Protein AF-A0A2V9W817-F1 (afdb_monomer_lite)

Foldseek 3Di:
DDPDDPPPDPPLPPPDPDDAPVNCVVCVVVDDPVRLLVVLLSLLVPCPPDADPRSVSVLVCCLVVPDLSSCLNCLLVLLVPPDNVVSLVSLLVSLVVVPAASLSSLVSCLSSLVLVCLVVLVVSLVVLVVLVVVVDDVVDVRSLSSLLNNLSSLLSNCSNPVDCVSVVSLVVQCVDPDVSSVVSSVVNCVVSVPDD

Structure (mmCIF, N/CA/C/O backbone):
data_AF-A0A2V9W817-F1
#
_entry.id   AF-A0A2V9W817-F1
#
loop_
_atom_site.group_PDB
_atom_site.id
_atom_site.type_symbol
_atom_site.label_atom_id
_atom_site.label_alt_id
_atom_site.label_comp_id
_atom_site.label_asym_id
_atom_site.label_entity_id
_atom_site.label_seq_id
_atom_site.pdbx_PDB_ins_code
_atom_site.Cartn_x
_atom_site.Cartn_y
_atom_site.Cartn_z
_atom_site.occupancy
_atom_site.B_iso_or_equiv
_atom_site.auth_seq_id
_atom_site.auth_comp_id
_atom_site.auth_asym_id
_atom_site.auth_atom_id
_atom_site.pdbx_PDB_model_num
ATOM 1 N N . THR A 1 1 ? 16.935 48.434 -1.425 1.00 43.44 1 THR A N 1
ATOM 2 C CA . THR A 1 1 ? 16.208 47.223 -0.979 1.00 43.44 1 THR A CA 1
ATOM 3 C C . THR A 1 1 ? 16.080 46.275 -2.154 1.00 43.44 1 THR A C 1
ATOM 5 O O . THR A 1 1 ? 15.541 46.667 -3.172 1.00 43.44 1 THR A O 1
ATOM 8 N N . GLY A 1 2 ? 16.630 45.063 -2.060 1.00 39.06 2 GLY A N 1
ATOM 9 C CA . GLY A 1 2 ? 16.576 44.093 -3.159 1.00 39.06 2 GLY A CA 1
ATOM 10 C C . GLY A 1 2 ? 17.355 42.826 -2.833 1.00 39.06 2 GLY A C 1
ATOM 11 O O . GLY A 1 2 ? 18.420 42.590 -3.391 1.00 39.06 2 GLY A O 1
ATOM 12 N N . LYS A 1 3 ? 16.869 42.031 -1.872 1.00 42.16 3 LYS A N 1
ATOM 13 C CA . LYS A 1 3 ? 17.421 40.695 -1.616 1.00 42.16 3 LYS A CA 1
ATOM 14 C C . LYS A 1 3 ? 16.917 39.761 -2.717 1.00 42.16 3 LYS A C 1
ATOM 16 O O . LYS A 1 3 ? 15.774 39.317 -2.672 1.00 42.16 3 LYS A O 1
ATOM 21 N N . GLY A 1 4 ? 17.773 39.485 -3.700 1.00 39.00 4 GLY A N 1
ATOM 22 C CA . GLY A 1 4 ? 17.578 38.407 -4.664 1.00 39.00 4 GLY A CA 1
ATOM 23 C C . GLY A 1 4 ? 17.569 37.069 -3.930 1.00 39.00 4 GLY A C 1
ATOM 24 O O . GLY A 1 4 ? 18.611 36.577 -3.501 1.00 39.00 4 GLY A O 1
ATOM 25 N N . GLY A 1 5 ? 16.379 36.508 -3.731 1.00 38.62 5 GLY A N 1
ATOM 26 C CA . GLY A 1 5 ? 16.220 35.166 -3.192 1.00 38.62 5 GLY A CA 1
ATOM 27 C C . GLY A 1 5 ? 16.778 34.157 -4.187 1.00 38.62 5 GLY A C 1
ATOM 28 O O . GLY A 1 5 ? 16.214 33.965 -5.262 1.00 38.62 5 GLY A O 1
ATOM 29 N N . ILE A 1 6 ? 17.879 33.498 -3.829 1.00 42.94 6 ILE A N 1
ATOM 30 C CA . ILE A 1 6 ? 18.358 32.316 -4.542 1.00 42.94 6 ILE A CA 1
ATOM 31 C C . ILE A 1 6 ? 17.303 31.229 -4.333 1.00 42.94 6 ILE A C 1
ATOM 33 O O . ILE A 1 6 ? 17.257 30.555 -3.302 1.00 42.94 6 ILE A O 1
ATOM 37 N N . ARG A 1 7 ? 16.413 31.089 -5.315 1.00 40.66 7 ARG A N 1
ATOM 38 C CA . ARG A 1 7 ? 15.456 29.992 -5.406 1.00 40.66 7 ARG A CA 1
ATOM 39 C C . ARG A 1 7 ? 16.281 28.717 -5.587 1.00 40.66 7 ARG A C 1
ATOM 41 O O . ARG A 1 7 ? 16.815 28.476 -6.666 1.00 40.66 7 ARG A O 1
ATOM 48 N N . ARG A 1 8 ? 16.439 27.916 -4.526 1.00 40.88 8 ARG A N 1
ATOM 49 C CA . ARG A 1 8 ? 16.976 26.551 -4.639 1.00 40.88 8 ARG A CA 1
ATOM 50 C C . ARG A 1 8 ? 15.986 25.734 -5.464 1.00 40.88 8 ARG A C 1
ATOM 52 O O . ARG A 1 8 ? 15.054 25.147 -4.927 1.00 40.88 8 ARG A O 1
ATOM 59 N N . VAL A 1 9 ? 16.168 25.735 -6.779 1.00 39.41 9 VAL A N 1
ATOM 60 C CA . VAL A 1 9 ? 15.504 24.788 -7.669 1.00 39.41 9 VAL A CA 1
ATOM 61 C C . VAL A 1 9 ? 16.120 23.426 -7.372 1.00 39.41 9 VAL A C 1
ATOM 63 O O . VAL A 1 9 ? 17.326 23.226 -7.524 1.00 39.41 9 VAL A O 1
ATOM 66 N N . SER A 1 10 ? 15.301 22.510 -6.862 1.00 44.59 10 SER A N 1
ATOM 67 C CA . SER A 1 10 ? 15.696 21.117 -6.699 1.00 44.59 10 SER A CA 1
ATOM 68 C C . SER A 1 10 ? 16.120 20.571 -8.061 1.00 44.59 10 SER A C 1
ATOM 70 O O . SER A 1 10 ? 15.400 20.699 -9.047 1.00 44.59 10 SER A O 1
ATOM 72 N N . LYS A 1 11 ? 17.291 19.938 -8.124 1.00 39.06 11 LYS A N 1
ATOM 73 C CA . LYS A 1 11 ? 17.843 19.315 -9.344 1.00 39.06 11 LYS A CA 1
ATOM 74 C C . LYS A 1 11 ? 16.956 18.177 -9.881 1.00 39.06 11 LYS A C 1
ATOM 76 O O . LYS A 1 11 ? 17.154 17.737 -11.007 1.00 39.06 11 LYS A O 1
ATOM 81 N N . PHE A 1 12 ? 15.982 17.735 -9.083 1.00 46.22 12 PHE A N 1
ATOM 82 C CA . PHE A 1 12 ? 14.965 16.745 -9.438 1.00 46.22 12 PHE A CA 1
ATOM 83 C C . PHE A 1 12 ? 13.754 17.348 -10.168 1.00 46.22 12 PHE A C 1
ATOM 85 O O . PHE A 1 12 ? 12.870 16.614 -10.580 1.00 46.22 12 PHE A O 1
ATOM 92 N N . SER A 1 13 ? 13.722 18.670 -10.367 1.00 40.25 13 SER A N 1
ATOM 93 C CA . SER A 1 13 ? 12.724 19.366 -11.190 1.00 40.25 13 SER A CA 1
ATOM 94 C C . SER A 1 13 ? 13.162 19.521 -12.653 1.00 40.25 13 SER A C 1
ATOM 96 O O . SER A 1 13 ? 12.684 20.419 -13.343 1.00 40.25 13 SER A O 1
ATOM 98 N N . ARG A 1 14 ? 14.090 18.681 -13.142 1.00 44.31 14 ARG A N 1
ATOM 99 C CA . ARG A 1 14 ? 14.288 18.548 -14.589 1.00 44.31 14 ARG A CA 1
ATOM 100 C C . ARG A 1 14 ? 13.073 17.824 -15.157 1.00 44.31 14 ARG A C 1
ATOM 102 O O . ARG A 1 14 ? 12.757 16.715 -14.744 1.00 44.31 14 ARG A O 1
ATOM 109 N N . THR A 1 15 ? 12.409 18.505 -16.078 1.00 42.22 15 THR A N 1
ATOM 110 C CA . THR A 1 15 ? 11.408 17.984 -17.006 1.00 42.22 15 THR A CA 1
ATOM 111 C C . THR A 1 15 ? 11.748 16.565 -17.464 1.00 42.22 15 THR A C 1
ATOM 113 O O . THR A 1 15 ? 12.791 16.358 -18.081 1.00 42.22 15 THR A O 1
ATOM 116 N N . GLY A 1 16 ? 10.856 15.622 -17.146 1.00 53.09 16 GLY A N 1
ATOM 117 C CA . GLY A 1 16 ? 10.807 14.264 -17.685 1.00 53.09 16 GLY A CA 1
ATOM 118 C C . GLY A 1 16 ? 11.931 13.341 -17.221 1.00 53.09 16 GLY A C 1
ATOM 119 O O . GLY A 1 16 ? 12.933 13.181 -17.913 1.00 53.09 16 GLY A O 1
ATOM 120 N N . PHE A 1 17 ? 11.736 12.631 -16.106 1.00 58.00 17 PHE A N 1
ATOM 121 C CA . PHE A 1 17 ? 12.371 11.318 -15.968 1.00 58.00 17 PHE A CA 1
ATOM 122 C C . PHE A 1 17 ? 11.688 10.383 -16.976 1.00 58.00 17 PHE A C 1
ATOM 124 O O . PHE A 1 17 ? 10.722 9.711 -16.644 1.00 58.00 17 PHE A O 1
ATOM 131 N N . SER A 1 18 ? 12.139 10.413 -18.230 1.00 70.44 18 SER A N 1
ATOM 132 C CA . SER A 1 18 ? 11.677 9.503 -19.275 1.00 70.44 18 SER A CA 1
ATOM 133 C C . SER A 1 18 ? 12.767 8.461 -19.490 1.00 70.44 18 SER A C 1
ATOM 135 O O . SER A 1 18 ? 13.826 8.742 -20.053 1.00 70.44 18 SER A O 1
ATOM 137 N N . VAL A 1 19 ? 12.542 7.265 -18.952 1.00 85.12 19 VAL A N 1
ATOM 138 C CA . VAL A 1 19 ? 13.355 6.085 -19.251 1.00 85.12 19 VAL A CA 1
ATOM 139 C C . VAL A 1 19 ? 12.518 5.210 -20.166 1.00 85.12 19 VAL A C 1
ATOM 141 O O . VAL A 1 19 ? 11.382 4.891 -19.840 1.00 85.12 19 VAL A O 1
ATOM 144 N N . GLY A 1 20 ? 13.063 4.820 -21.316 1.00 91.12 20 GLY A N 1
ATOM 145 C CA . GLY A 1 20 ? 12.369 3.903 -22.215 1.00 91.12 20 GLY A CA 1
ATOM 146 C C . GLY A 1 20 ? 12.272 2.498 -21.617 1.00 91.12 20 GLY A C 1
ATOM 147 O O . GLY A 1 20 ? 13.258 1.998 -21.070 1.00 91.12 20 GLY A O 1
ATOM 148 N N . ILE A 1 21 ? 11.131 1.824 -21.781 1.00 94.75 21 ILE A N 1
ATOM 149 C CA . ILE A 1 21 ? 10.920 0.440 -21.327 1.00 94.75 21 ILE A CA 1
ATOM 150 C C . ILE A 1 21 ? 12.019 -0.503 -21.828 1.00 94.75 21 ILE A C 1
ATOM 152 O O . ILE A 1 21 ? 12.535 -1.294 -21.049 1.00 94.75 21 ILE A O 1
ATOM 156 N N . ALA A 1 22 ? 12.476 -0.345 -23.074 1.00 95.69 22 ALA A N 1
ATOM 157 C CA . ALA A 1 22 ? 13.558 -1.157 -23.634 1.00 95.69 22 ALA A CA 1
ATOM 158 C C . ALA A 1 22 ? 14.871 -1.039 -22.833 1.00 95.69 22 ALA A C 1
ATOM 160 O O . ALA A 1 22 ? 15.604 -2.016 -22.683 1.00 95.69 22 ALA A O 1
ATOM 161 N N . VAL A 1 23 ? 15.166 0.146 -22.283 1.00 95.81 23 VAL A N 1
ATOM 162 C CA . VAL A 1 23 ? 16.334 0.355 -21.415 1.00 95.81 23 VAL A CA 1
ATOM 163 C C . VAL A 1 23 ? 16.124 -0.348 -20.080 1.00 95.81 23 VAL A C 1
ATOM 165 O O . VAL A 1 23 ? 17.042 -1.010 -19.597 1.00 95.81 23 VAL A O 1
ATOM 168 N N . VAL A 1 24 ? 14.925 -0.237 -19.499 1.00 96.56 24 VAL A N 1
ATO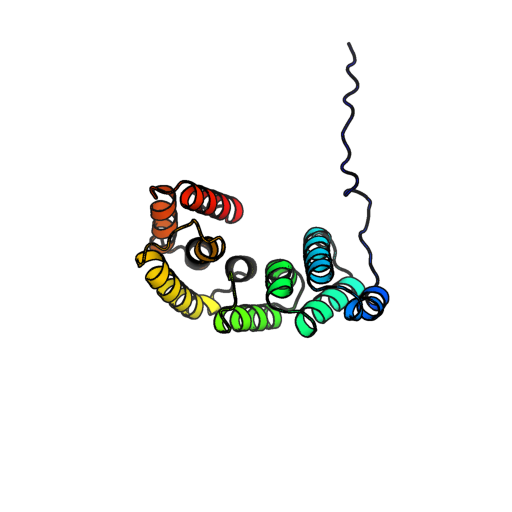M 169 C CA . VAL A 1 24 ? 14.586 -0.932 -18.250 1.00 96.56 24 VAL A CA 1
ATOM 170 C C . VAL A 1 24 ? 14.729 -2.437 -18.441 1.00 96.56 24 VAL A C 1
ATOM 172 O O . VAL A 1 24 ? 15.479 -3.055 -17.699 1.00 96.56 24 VAL A O 1
ATOM 175 N N . GLU A 1 25 ? 14.097 -3.019 -19.459 1.00 97.25 25 GLU A N 1
ATOM 176 C CA . GLU A 1 25 ? 14.139 -4.456 -19.753 1.00 97.25 25 GLU A CA 1
ATOM 177 C C . GLU A 1 25 ? 15.567 -4.967 -19.963 1.00 97.25 25 GLU A C 1
ATOM 179 O O . GLU A 1 25 ? 15.941 -5.995 -19.397 1.00 97.25 25 GLU A O 1
ATOM 184 N N . ALA A 1 26 ? 16.386 -4.230 -20.720 1.00 97.38 26 ALA A N 1
ATOM 185 C CA . ALA A 1 26 ? 17.771 -4.606 -20.979 1.00 97.38 26 ALA A CA 1
ATOM 186 C C . ALA A 1 26 ? 18.645 -4.544 -19.717 1.00 97.38 26 ALA A C 1
ATOM 188 O O . ALA A 1 26 ? 19.513 -5.392 -19.526 1.00 97.38 26 ALA A O 1
ATOM 189 N N . GLN A 1 27 ? 18.439 -3.547 -18.852 1.00 97.62 27 GLN A N 1
ATOM 190 C CA . GLN A 1 27 ? 19.271 -3.333 -17.664 1.00 97.62 27 GLN A CA 1
ATOM 191 C C . GLN A 1 27 ? 18.778 -4.105 -16.434 1.00 97.62 27 GLN A C 1
ATOM 193 O O . GLN A 1 27 ? 19.571 -4.432 -15.548 1.00 97.62 27 GLN A O 1
ATOM 198 N N . TRP A 1 28 ? 17.486 -4.436 -16.377 1.00 97.75 28 TRP A N 1
ATOM 199 C CA . TRP A 1 28 ? 16.844 -5.039 -15.212 1.00 97.75 28 TRP A CA 1
ATOM 200 C C . TRP A 1 28 ? 17.552 -6.290 -14.685 1.00 97.75 28 TRP A C 1
ATOM 202 O O . TRP A 1 28 ? 17.770 -6.355 -13.469 1.00 97.75 28 TRP A O 1
ATOM 212 N N . PRO A 1 29 ? 17.965 -7.266 -15.525 1.00 97.75 29 PRO A N 1
ATOM 213 C CA . PRO A 1 29 ? 18.654 -8.465 -15.051 1.00 97.75 29 PRO A CA 1
ATOM 214 C C . PRO A 1 29 ? 19.975 -8.153 -14.341 1.00 97.75 29 PRO A C 1
ATOM 216 O O . PRO A 1 29 ? 20.335 -8.864 -13.407 1.00 97.75 29 PRO A O 1
ATOM 219 N N . PHE A 1 30 ? 20.646 -7.066 -14.731 1.00 97.81 30 PHE A N 1
ATOM 220 C CA . PHE A 1 30 ? 21.945 -6.647 -14.199 1.00 97.81 30 PHE A CA 1
ATOM 221 C C . PHE A 1 30 ? 21.835 -5.756 -12.958 1.00 97.81 30 PHE A C 1
ATOM 223 O O . PHE A 1 30 ? 22.813 -5.578 -12.234 1.00 97.81 30 PHE A O 1
ATOM 230 N N . TRP A 1 31 ? 20.654 -5.202 -12.681 1.00 97.62 31 TRP A N 1
ATOM 231 C CA . TRP A 1 31 ? 20.421 -4.436 -11.465 1.00 97.62 31 TRP A CA 1
ATOM 232 C C . TRP A 1 31 ? 20.318 -5.334 -10.239 1.00 97.62 31 TRP A C 1
ATOM 234 O O . TRP A 1 31 ? 19.598 -6.335 -10.210 1.00 97.62 31 TRP A O 1
ATOM 244 N N . THR A 1 32 ? 20.976 -4.897 -9.171 1.00 97.56 32 THR A N 1
ATOM 245 C CA . THR A 1 32 ? 20.767 -5.433 -7.828 1.00 97.56 32 THR A CA 1
ATOM 246 C C . THR A 1 32 ? 19.335 -5.173 -7.354 1.00 97.56 32 THR A C 1
ATOM 248 O O . THR A 1 32 ? 18.637 -4.277 -7.837 1.00 97.56 32 THR A O 1
ATOM 251 N N . GLN A 1 33 ? 18.894 -5.921 -6.340 1.00 96.19 33 GLN A N 1
ATOM 252 C CA . GLN A 1 33 ? 17.579 -5.708 -5.724 1.00 96.19 33 GLN A CA 1
ATOM 253 C C . GLN A 1 33 ? 17.403 -4.283 -5.184 1.00 96.19 33 GLN A C 1
ATOM 255 O O . GLN A 1 33 ? 16.305 -3.731 -5.237 1.00 96.19 33 GLN A O 1
ATOM 260 N N . GLU A 1 34 ? 18.484 -3.679 -4.690 1.00 96.38 34 GLU A N 1
ATOM 261 C CA . GLU A 1 34 ? 18.482 -2.295 -4.224 1.00 96.38 34 GLU A CA 1
ATOM 262 C C . GLU A 1 34 ? 18.240 -1.316 -5.375 1.00 96.38 34 GLU A C 1
ATOM 264 O O . GLU A 1 34 ? 17.342 -0.484 -5.286 1.00 96.38 34 GLU A O 1
ATOM 269 N N . GLN A 1 35 ? 18.967 -1.462 -6.485 1.00 96.94 35 GLN A N 1
ATOM 270 C CA . GLN A 1 35 ? 18.807 -0.608 -7.666 1.00 96.94 35 GLN A CA 1
ATOM 271 C C . GLN A 1 35 ? 17.401 -0.716 -8.266 1.00 96.94 35 GLN A C 1
ATOM 273 O O . GLN A 1 35 ? 16.788 0.306 -8.565 1.00 96.94 35 GLN A O 1
ATOM 278 N N . ARG A 1 36 ? 16.839 -1.929 -8.364 1.00 97.88 36 ARG A N 1
ATOM 279 C CA . ARG A 1 36 ? 15.455 -2.132 -8.830 1.00 97.88 36 ARG A CA 1
ATOM 280 C C . ARG A 1 36 ? 14.442 -1.438 -7.919 1.00 97.88 36 ARG A C 1
ATOM 282 O O . ARG A 1 36 ? 13.516 -0.784 -8.395 1.00 97.88 36 ARG A O 1
ATOM 289 N N . ALA A 1 37 ? 14.627 -1.546 -6.603 1.00 96.25 37 ALA A N 1
ATOM 290 C CA . ALA A 1 37 ? 13.761 -0.895 -5.626 1.00 96.25 37 ALA A CA 1
ATOM 291 C C . ALA A 1 37 ? 13.904 0.639 -5.651 1.00 96.25 37 ALA A C 1
ATOM 293 O O . ALA A 1 37 ? 12.910 1.345 -5.476 1.00 96.25 37 ALA A O 1
ATOM 294 N N . GLN A 1 38 ? 15.110 1.164 -5.872 1.00 95.50 38 GLN A N 1
ATOM 295 C CA . GLN A 1 38 ? 15.349 2.599 -6.037 1.00 95.50 38 GLN A CA 1
ATOM 296 C C . GLN A 1 38 ? 14.700 3.126 -7.316 1.00 95.50 38 GLN A C 1
ATOM 298 O O . GLN A 1 38 ? 13.977 4.118 -7.247 1.00 95.50 38 GLN A O 1
ATOM 303 N N . PHE A 1 39 ? 14.872 2.425 -8.442 1.00 95.94 39 PHE A N 1
ATOM 304 C CA . PHE A 1 39 ? 14.210 2.756 -9.703 1.00 95.94 39 PHE A CA 1
ATOM 305 C C . PHE A 1 39 ? 12.689 2.799 -9.539 1.00 95.94 39 PHE A C 1
ATOM 307 O O . PHE A 1 39 ? 12.081 3.823 -9.826 1.00 95.94 39 PHE A O 1
ATOM 314 N N . ALA A 1 40 ? 12.079 1.738 -8.999 1.00 96.25 40 ALA A N 1
ATOM 315 C CA . ALA A 1 40 ? 10.630 1.675 -8.813 1.00 96.25 40 ALA A CA 1
ATOM 316 C C . ALA A 1 40 ? 10.098 2.814 -7.926 1.00 96.25 40 ALA A C 1
ATOM 318 O O . ALA A 1 40 ? 9.043 3.376 -8.204 1.00 96.25 40 ALA A O 1
ATOM 319 N N . GLY A 1 41 ? 10.835 3.175 -6.869 1.00 93.81 41 GLY A N 1
ATOM 320 C CA . GLY A 1 41 ? 10.470 4.296 -6.002 1.00 93.81 41 GLY A CA 1
ATOM 321 C C . GLY A 1 41 ? 10.597 5.657 -6.689 1.00 93.81 41 GLY A C 1
ATOM 322 O O . GLY A 1 41 ? 9.716 6.497 -6.533 1.00 93.81 41 GLY A O 1
ATOM 323 N N . ALA A 1 42 ? 11.670 5.868 -7.454 1.00 92.50 42 ALA A N 1
ATOM 324 C CA . ALA A 1 42 ? 11.876 7.100 -8.210 1.00 92.50 42 ALA A CA 1
ATOM 325 C C . ALA A 1 42 ? 10.816 7.264 -9.308 1.00 92.50 42 ALA A C 1
ATOM 327 O O . ALA A 1 42 ? 10.215 8.330 -9.414 1.00 92.50 42 ALA A O 1
ATOM 328 N N . PHE A 1 43 ? 10.541 6.191 -10.052 1.00 92.88 43 PHE A N 1
ATOM 329 C CA . PHE A 1 43 ? 9.536 6.159 -11.109 1.00 92.88 43 PHE A CA 1
ATOM 330 C C . PHE A 1 43 ? 8.127 6.447 -10.571 1.00 92.88 43 PHE A C 1
ATOM 332 O O . PHE A 1 43 ? 7.443 7.338 -11.066 1.00 92.88 43 PHE A O 1
ATOM 339 N N . ALA A 1 44 ? 7.722 5.783 -9.481 1.00 91.50 44 ALA A N 1
ATOM 340 C CA . ALA A 1 44 ? 6.419 6.027 -8.858 1.00 91.50 44 ALA A CA 1
ATOM 341 C C . ALA A 1 44 ? 6.234 7.476 -8.374 1.00 91.50 44 ALA A C 1
ATOM 343 O O . ALA A 1 44 ? 5.114 7.978 -8.359 1.00 91.50 44 ALA A O 1
ATOM 344 N N . PHE A 1 45 ? 7.319 8.156 -7.994 1.00 86.19 45 PHE A N 1
ATOM 345 C CA . PHE A 1 45 ? 7.278 9.567 -7.617 1.00 86.19 45 PHE A CA 1
ATOM 346 C C . PHE A 1 45 ? 7.202 10.504 -8.836 1.00 86.19 45 PHE A C 1
ATOM 348 O O . PHE A 1 45 ? 6.495 11.513 -8.791 1.00 86.19 45 PHE A O 1
ATOM 355 N N . SER A 1 46 ? 7.912 10.189 -9.926 1.00 82.06 46 SER A N 1
ATOM 356 C CA . SER A 1 46 ? 7.975 11.044 -11.119 1.00 82.06 46 SER A CA 1
ATOM 357 C C . SER A 1 46 ? 6.725 10.990 -11.996 1.00 82.06 46 SER A C 1
ATOM 359 O O . SER A 1 46 ? 6.373 12.003 -12.591 1.00 82.06 46 SER A O 1
ATOM 361 N N . SER A 1 47 ? 6.039 9.850 -12.070 1.00 74.75 47 SER A N 1
ATOM 362 C CA . SER A 1 47 ? 4.964 9.607 -13.047 1.00 74.75 47 SER A CA 1
ATOM 363 C C . SER A 1 47 ? 3.577 10.077 -12.577 1.00 74.75 47 SER A C 1
ATOM 365 O O . SER A 1 47 ? 2.568 9.434 -12.843 1.00 74.75 47 SER A O 1
ATOM 367 N N . SER A 1 48 ? 3.508 11.178 -11.823 1.00 64.56 48 SER A N 1
ATOM 368 C CA . SER A 1 48 ? 2.289 11.597 -11.109 1.00 64.56 48 SER A CA 1
ATOM 369 C C . SER A 1 48 ? 1.377 12.578 -11.857 1.00 64.56 48 SER A C 1
ATOM 371 O O . SER A 1 48 ? 0.293 12.857 -11.347 1.00 64.56 48 SER A O 1
ATOM 373 N N . SER A 1 49 ? 1.757 13.095 -13.034 1.00 65.00 49 SER A N 1
ATOM 374 C CA . SER A 1 49 ? 0.940 14.101 -13.740 1.00 65.00 49 SER A CA 1
ATOM 375 C C . SER A 1 49 ? 0.478 13.718 -15.147 1.00 65.00 49 SER A C 1
ATOM 377 O O . SER A 1 49 ? -0.643 14.074 -15.487 1.00 65.00 49 SER A O 1
ATOM 379 N N . GLU A 1 50 ? 1.255 12.970 -15.937 1.00 75.56 50 GLU A N 1
ATOM 380 C CA . GLU A 1 50 ? 0.855 12.475 -17.268 1.00 75.56 50 GLU A CA 1
ATOM 381 C C . GLU A 1 50 ? 1.640 11.187 -17.568 1.00 75.56 50 GLU A C 1
ATOM 383 O O . GLU A 1 50 ? 2.864 11.231 -17.636 1.00 75.56 50 GLU A O 1
ATOM 388 N N . ILE A 1 51 ? 0.952 10.045 -17.685 1.00 85.06 51 ILE A N 1
ATOM 389 C CA . ILE A 1 51 ? 1.554 8.742 -18.013 1.00 85.06 51 ILE A CA 1
ATOM 390 C C . ILE A 1 51 ? 1.299 8.446 -19.486 1.00 85.06 51 ILE A C 1
ATOM 392 O O . ILE A 1 51 ? 0.143 8.369 -19.917 1.00 85.06 51 ILE A O 1
ATOM 396 N N . ASP A 1 52 ? 2.374 8.247 -20.241 1.00 89.44 52 ASP A N 1
ATOM 397 C CA . ASP A 1 52 ? 2.307 7.838 -21.641 1.00 89.44 52 ASP A CA 1
ATOM 398 C C . ASP A 1 52 ? 2.287 6.302 -21.805 1.00 89.44 52 ASP 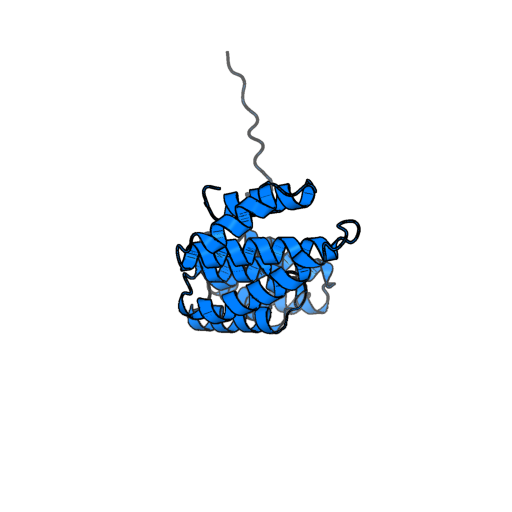A C 1
ATOM 400 O O . ASP A 1 52 ? 2.267 5.532 -20.841 1.00 89.44 52 ASP A O 1
ATOM 404 N N . GLU A 1 53 ? 2.259 5.826 -23.051 1.00 90.94 53 GLU A N 1
ATOM 405 C CA . GLU A 1 53 ? 2.269 4.387 -23.343 1.00 90.94 53 GLU A CA 1
ATOM 406 C C . GLU A 1 53 ? 3.562 3.696 -22.875 1.00 90.94 53 GLU A C 1
ATOM 408 O O . GLU A 1 53 ? 3.540 2.543 -22.446 1.00 90.94 53 GLU A O 1
ATOM 413 N N . ASN A 1 54 ? 4.700 4.392 -22.916 1.00 92.19 54 ASN A N 1
ATOM 414 C CA . ASN A 1 54 ? 5.961 3.847 -22.429 1.00 92.19 54 ASN A CA 1
ATOM 415 C C . ASN A 1 54 ? 5.919 3.649 -20.906 1.00 92.19 54 ASN A C 1
ATOM 417 O O . ASN A 1 54 ? 6.321 2.594 -20.411 1.00 92.19 54 ASN A O 1
ATOM 421 N N . ASP A 1 55 ? 5.378 4.617 -20.173 1.00 92.38 55 ASP A N 1
ATOM 422 C CA . ASP A 1 55 ? 5.213 4.534 -18.729 1.00 92.38 55 ASP A CA 1
ATOM 423 C C . ASP A 1 55 ? 4.245 3.412 -18.330 1.00 92.38 55 ASP A C 1
ATOM 425 O O . ASP A 1 55 ? 4.542 2.653 -17.405 1.00 92.38 55 ASP A O 1
ATOM 429 N N . ARG A 1 56 ? 3.131 3.228 -19.057 1.00 92.88 56 ARG A N 1
ATOM 430 C CA . ARG A 1 56 ? 2.208 2.094 -18.837 1.00 92.88 56 ARG A CA 1
ATOM 431 C C . ARG A 1 56 ? 2.919 0.754 -18.967 1.00 92.88 56 ARG A C 1
ATOM 433 O O . ARG A 1 56 ? 2.788 -0.096 -18.086 1.00 92.88 56 ARG A O 1
ATOM 440 N N . ARG A 1 57 ? 3.742 0.597 -20.006 1.00 95.38 57 ARG A N 1
ATOM 441 C CA . ARG A 1 57 ? 4.549 -0.614 -20.202 1.00 95.38 57 ARG A CA 1
ATOM 442 C C . ARG A 1 57 ? 5.554 -0.833 -19.073 1.00 95.38 57 ARG A C 1
ATOM 444 O O . ARG A 1 57 ? 5.794 -1.977 -18.695 1.00 95.38 57 ARG A O 1
ATOM 451 N N . ILE A 1 58 ? 6.114 0.232 -18.497 1.00 96.12 58 ILE A N 1
ATOM 452 C CA . ILE A 1 58 ? 6.969 0.125 -17.303 1.00 96.12 58 ILE A CA 1
ATOM 453 C C . ILE A 1 58 ? 6.158 -0.327 -16.092 1.00 96.12 58 ILE A C 1
ATOM 455 O O . ILE A 1 58 ? 6.623 -1.194 -15.355 1.00 96.12 58 ILE A O 1
ATOM 459 N N . ILE A 1 59 ? 4.950 0.196 -15.884 1.00 96.00 59 ILE A N 1
ATOM 460 C CA . ILE A 1 59 ? 4.089 -0.248 -14.779 1.00 96.00 59 ILE A CA 1
ATOM 461 C C . ILE A 1 59 ? 3.767 -1.737 -14.919 1.00 96.00 59 ILE A C 1
ATOM 463 O O . ILE A 1 59 ? 3.950 -2.484 -13.957 1.00 96.00 59 ILE A O 1
ATOM 467 N N . ASP A 1 60 ? 3.364 -2.179 -16.110 1.00 97.00 60 ASP A N 1
ATOM 468 C CA . ASP A 1 60 ? 3.090 -3.590 -16.400 1.00 97.00 60 ASP A CA 1
ATOM 469 C C . ASP A 1 60 ? 4.313 -4.470 -16.140 1.00 97.00 60 ASP A C 1
ATOM 471 O O . ASP A 1 60 ? 4.233 -5.462 -15.410 1.00 97.00 60 ASP A O 1
ATOM 475 N N . PHE A 1 61 ? 5.476 -4.045 -16.630 1.00 97.88 61 PHE A N 1
ATOM 476 C CA . PHE A 1 61 ? 6.737 -4.725 -16.377 1.00 97.88 61 PHE A CA 1
ATOM 477 C C . PHE A 1 61 ? 7.049 -4.836 -14.875 1.00 97.88 61 PHE A C 1
ATOM 479 O O . PHE A 1 61 ? 7.466 -5.896 -14.403 1.00 97.88 61 PHE A O 1
ATOM 486 N N . LEU A 1 62 ? 6.828 -3.774 -14.093 1.00 97.75 62 LEU A N 1
ATOM 487 C CA . LEU A 1 62 ? 7.067 -3.779 -12.646 1.00 97.75 62 LEU A CA 1
ATOM 488 C C . LEU A 1 62 ? 6.046 -4.634 -11.878 1.00 97.75 62 LEU A C 1
ATOM 490 O O . LEU A 1 62 ? 6.404 -5.218 -10.851 1.00 97.75 62 LEU A O 1
ATOM 494 N N . ILE A 1 63 ? 4.804 -4.743 -12.356 1.00 97.44 63 ILE A N 1
ATOM 495 C CA . ILE A 1 63 ? 3.807 -5.677 -11.814 1.00 97.44 63 ILE A CA 1
ATOM 496 C C . ILE A 1 63 ? 4.285 -7.119 -12.032 1.00 97.44 63 ILE A C 1
ATOM 498 O O . ILE A 1 63 ? 4.342 -7.891 -11.075 1.00 97.44 63 ILE A O 1
ATOM 502 N N . GLU A 1 64 ? 4.689 -7.465 -13.256 1.00 97.44 64 GLU A N 1
ATOM 503 C CA . GLU A 1 64 ? 5.027 -8.838 -13.654 1.00 97.44 64 GLU A CA 1
ATOM 504 C C . GLU A 1 64 ? 6.394 -9.318 -13.150 1.00 97.44 64 GLU A C 1
ATOM 506 O O . GLU A 1 64 ? 6.543 -10.461 -12.719 1.00 97.44 64 GLU A O 1
ATOM 511 N N . ARG A 1 65 ? 7.416 -8.459 -13.221 1.00 97.25 65 ARG A N 1
ATOM 512 C CA . ARG A 1 65 ? 8.817 -8.793 -12.897 1.00 97.25 65 ARG A CA 1
ATOM 513 C C . ARG A 1 65 ? 9.261 -8.273 -11.537 1.00 97.25 65 ARG A C 1
ATOM 515 O O . ARG A 1 65 ? 10.412 -8.481 -11.136 1.00 97.25 65 ARG A O 1
ATOM 522 N N . GLY A 1 66 ? 8.375 -7.560 -10.850 1.00 95.81 66 GLY A N 1
ATOM 523 C CA . GLY A 1 66 ? 8.610 -7.062 -9.510 1.00 95.81 66 GLY A CA 1
ATOM 524 C C . GLY A 1 66 ? 8.659 -8.169 -8.460 1.00 95.81 66 GLY A C 1
ATOM 525 O O . GLY A 1 66 ? 8.513 -9.358 -8.718 1.00 95.81 66 GLY A O 1
ATOM 526 N N . ASN A 1 67 ? 8.890 -7.738 -7.231 1.00 95.44 67 ASN A N 1
ATOM 527 C CA . ASN A 1 67 ? 8.844 -8.562 -6.032 1.00 95.44 67 ASN A CA 1
ATOM 528 C C . ASN A 1 67 ? 8.205 -7.739 -4.903 1.00 95.44 67 ASN A C 1
ATOM 530 O O . ASN A 1 67 ? 7.985 -6.537 -5.096 1.00 95.44 67 ASN A O 1
ATOM 534 N N . PRO A 1 68 ? 7.965 -8.302 -3.706 1.00 95.19 68 PRO A N 1
ATOM 535 C CA . PRO A 1 68 ? 7.300 -7.574 -2.626 1.00 95.19 68 PRO A CA 1
ATOM 536 C C . PRO A 1 68 ? 7.920 -6.215 -2.272 1.00 95.19 68 PRO A C 1
ATOM 538 O O . PRO A 1 68 ? 7.225 -5.299 -1.836 1.00 95.19 68 PRO A O 1
ATOM 541 N N . ARG A 1 69 ? 9.232 -6.024 -2.457 1.00 94.50 69 ARG A N 1
ATOM 542 C CA . ARG A 1 69 ? 9.885 -4.728 -2.215 1.00 94.50 69 ARG A CA 1
ATOM 543 C C . ARG A 1 69 ? 9.552 -3.690 -3.289 1.00 94.50 69 ARG A C 1
ATOM 545 O O . ARG A 1 69 ? 9.434 -2.512 -2.960 1.00 94.50 69 ARG A O 1
ATOM 552 N N . ILE A 1 70 ? 9.398 -4.122 -4.535 1.00 96.94 70 ILE A N 1
ATOM 553 C CA . ILE A 1 70 ? 9.019 -3.279 -5.677 1.00 96.94 70 ILE A CA 1
ATOM 554 C C . ILE A 1 70 ? 7.518 -2.997 -5.652 1.00 96.94 70 ILE A C 1
ATOM 556 O O . ILE A 1 70 ? 7.121 -1.837 -5.708 1.00 96.94 70 ILE A O 1
ATOM 560 N N . TRP A 1 71 ? 6.689 -4.029 -5.485 1.00 97.62 71 TRP A N 1
ATOM 561 C CA . TRP A 1 71 ? 5.229 -3.916 -5.498 1.00 97.62 71 TRP A CA 1
ATOM 562 C C . TRP A 1 71 ? 4.706 -2.925 -4.457 1.00 97.62 71 TRP A C 1
ATOM 564 O O . TRP A 1 71 ? 3.881 -2.074 -4.779 1.00 97.62 71 TRP A O 1
ATOM 574 N N . ARG A 1 72 ? 5.280 -2.925 -3.245 1.00 95.31 72 ARG A N 1
ATOM 575 C CA . ARG A 1 72 ? 4.948 -1.929 -2.213 1.00 95.31 72 ARG A CA 1
ATOM 576 C C . ARG A 1 72 ? 5.218 -0.493 -2.658 1.00 95.31 72 ARG A C 1
ATOM 578 O O . ARG A 1 72 ? 4.484 0.407 -2.269 1.00 95.31 72 ARG A O 1
ATOM 585 N N . LYS A 1 73 ? 6.263 -0.254 -3.453 1.00 95.69 73 LYS A N 1
ATOM 586 C CA . LYS A 1 73 ? 6.632 1.093 -3.919 1.00 95.69 73 LYS A CA 1
ATOM 587 C C . LYS A 1 73 ? 5.719 1.603 -5.028 1.00 95.69 73 LYS A C 1
ATOM 589 O O . LYS A 1 73 ? 5.518 2.807 -5.116 1.00 95.69 73 LYS A O 1
ATOM 594 N N . ILE A 1 74 ? 5.166 0.703 -5.838 1.00 96.62 74 ILE A N 1
ATOM 595 C CA . ILE A 1 74 ? 4.322 1.059 -6.985 1.00 96.62 74 ILE A CA 1
ATOM 596 C C . ILE A 1 74 ? 2.821 0.951 -6.695 1.00 96.62 74 ILE A C 1
ATOM 598 O O . ILE A 1 74 ? 2.032 1.258 -7.575 1.00 96.62 74 ILE A O 1
ATOM 602 N N . ALA A 1 75 ? 2.396 0.527 -5.500 1.00 97.38 75 ALA A N 1
ATOM 603 C CA . ALA A 1 75 ? 0.982 0.272 -5.199 1.00 97.38 75 ALA A CA 1
ATOM 604 C C . ALA A 1 75 ? 0.053 1.449 -5.560 1.00 97.38 75 ALA A C 1
ATOM 606 O O . ALA A 1 75 ? -0.960 1.254 -6.226 1.00 97.38 75 ALA A O 1
ATOM 607 N N . LEU A 1 76 ? 0.431 2.677 -5.183 1.00 95.19 76 LEU A N 1
ATOM 608 C CA . LEU A 1 76 ? -0.325 3.883 -5.539 1.00 95.19 76 LEU A CA 1
ATOM 609 C C . LEU A 1 76 ? -0.285 4.182 -7.039 1.00 95.19 76 LEU A C 1
ATOM 611 O O . LEU A 1 76 ? -1.297 4.582 -7.598 1.00 95.19 76 LEU A O 1
ATOM 615 N N . LEU A 1 77 ? 0.859 3.954 -7.687 1.00 94.81 77 LEU A N 1
ATOM 616 C CA . LEU A 1 77 ? 1.014 4.133 -9.131 1.00 94.81 77 LEU A CA 1
ATOM 617 C C . LEU A 1 77 ? 0.086 3.189 -9.910 1.00 94.81 77 LEU A C 1
ATOM 619 O O . LEU A 1 77 ? -0.535 3.604 -10.885 1.00 94.81 77 LEU A O 1
ATOM 623 N N . VAL A 1 78 ? -0.041 1.940 -9.449 1.00 96.12 78 VAL A N 1
ATOM 624 C CA . VAL A 1 78 ? -0.968 0.947 -10.007 1.00 96.12 78 VAL A CA 1
ATOM 625 C C . VAL A 1 78 ? -2.415 1.402 -9.830 1.00 96.12 78 VAL A C 1
ATOM 627 O O . VAL A 1 78 ? -3.180 1.354 -10.788 1.00 96.12 78 VAL A O 1
ATOM 630 N N . ALA A 1 79 ? -2.786 1.887 -8.643 1.00 96.12 79 ALA A N 1
ATOM 631 C CA . ALA A 1 79 ? -4.135 2.389 -8.386 1.00 96.12 79 ALA A CA 1
ATOM 632 C C . ALA A 1 79 ? -4.529 3.577 -9.274 1.00 96.12 79 ALA A C 1
ATOM 634 O O . ALA A 1 79 ? -5.701 3.730 -9.595 1.00 96.12 79 ALA A O 1
ATOM 635 N N . THR A 1 80 ? -3.586 4.426 -9.677 1.00 92.94 80 THR A N 1
ATOM 636 C CA . THR A 1 80 ? -3.913 5.637 -10.440 1.00 92.94 80 THR A CA 1
ATOM 637 C C . THR A 1 80 ? -3.822 5.469 -11.953 1.00 92.94 80 THR A C 1
ATOM 639 O O . THR A 1 80 ? -4.418 6.270 -12.667 1.00 92.94 80 THR A O 1
ATOM 642 N N . ASN A 1 81 ? -3.110 4.455 -12.456 1.00 92.38 81 ASN A N 1
ATOM 643 C CA . ASN A 1 81 ? -2.758 4.381 -13.882 1.00 92.38 81 ASN A CA 1
ATOM 644 C C . ASN A 1 81 ? -3.087 3.058 -14.580 1.00 92.38 81 ASN A C 1
ATOM 646 O O . ASN A 1 81 ? -2.893 2.950 -15.791 1.00 92.38 81 ASN A O 1
ATOM 650 N N . ILE A 1 82 ? -3.573 2.056 -13.849 1.00 92.62 82 ILE A N 1
ATOM 651 C CA . ILE A 1 82 ? -4.020 0.779 -14.414 1.00 92.62 82 ILE A CA 1
ATOM 652 C C . ILE A 1 82 ? -5.546 0.696 -14.338 1.00 92.62 82 ILE A C 1
ATOM 654 O O . ILE A 1 82 ? -6.176 1.355 -13.512 1.00 92.62 82 ILE A O 1
ATOM 658 N N . ASP A 1 83 ? -6.145 -0.124 -15.208 1.00 95.06 83 ASP A N 1
ATOM 659 C CA . ASP A 1 83 ? -7.566 -0.467 -15.131 1.00 95.06 83 ASP A CA 1
ATOM 660 C C . ASP A 1 83 ? -7.974 -0.820 -13.692 1.00 95.06 83 ASP A C 1
ATOM 662 O O . ASP A 1 83 ? -7.320 -1.629 -13.026 1.00 95.06 83 ASP A O 1
ATOM 666 N N . ARG A 1 84 ? -9.078 -0.225 -13.223 1.00 96.69 84 ARG A N 1
ATOM 667 C CA . ARG A 1 84 ? -9.519 -0.309 -11.825 1.00 96.69 84 ARG A CA 1
ATOM 668 C C . ARG A 1 84 ? -9.672 -1.753 -11.359 1.00 96.69 84 ARG A C 1
ATOM 670 O O . ARG A 1 84 ? -9.252 -2.072 -10.248 1.00 96.69 84 ARG A O 1
ATOM 677 N N . LYS A 1 85 ? -10.260 -2.627 -12.182 1.00 97.50 85 LYS A N 1
ATOM 678 C CA . LYS A 1 85 ? -10.464 -4.031 -11.809 1.00 97.50 85 LYS A CA 1
ATOM 679 C C . LYS A 1 85 ? -9.118 -4.736 -11.667 1.00 97.50 85 LYS A C 1
ATOM 681 O O . LYS A 1 85 ? -8.869 -5.362 -10.641 1.00 97.50 85 LYS A O 1
ATOM 686 N N . ARG A 1 86 ? -8.228 -4.583 -12.651 1.00 97.62 86 ARG A N 1
ATOM 687 C CA . ARG A 1 86 ? -6.880 -5.173 -12.600 1.00 97.62 86 ARG A CA 1
ATOM 688 C C . ARG A 1 86 ? -6.057 -4.644 -11.420 1.00 97.62 86 ARG A C 1
ATOM 690 O O . ARG A 1 86 ? -5.348 -5.422 -10.785 1.00 97.62 86 ARG A O 1
ATOM 697 N N . ALA A 1 87 ? -6.172 -3.356 -11.102 1.00 98.00 87 ALA A N 1
ATOM 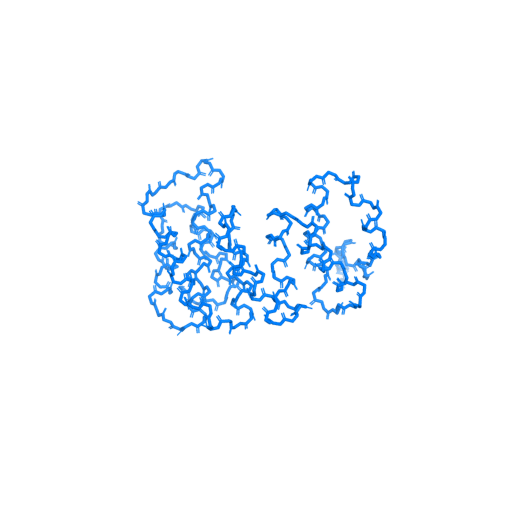698 C CA . ALA A 1 87 ? -5.518 -2.754 -9.947 1.00 98.00 87 ALA A CA 1
ATOM 699 C C . ALA A 1 87 ? -6.034 -3.360 -8.631 1.00 98.00 87 ALA A C 1
ATOM 701 O O . ALA A 1 87 ? -5.229 -3.782 -7.805 1.00 98.00 87 ALA A O 1
ATOM 702 N N . ILE A 1 88 ? -7.354 -3.473 -8.452 1.00 98.38 88 ILE A N 1
ATOM 703 C CA . ILE A 1 88 ? -7.953 -4.104 -7.265 1.00 98.38 88 ILE A CA 1
ATOM 704 C C . ILE A 1 88 ? -7.514 -5.565 -7.135 1.00 98.38 88 ILE A C 1
ATOM 706 O O . ILE A 1 88 ? -7.060 -5.962 -6.060 1.00 98.38 88 ILE A O 1
ATOM 710 N N . ASP A 1 89 ? -7.600 -6.342 -8.219 1.00 98.00 89 ASP A N 1
ATOM 711 C CA . ASP A 1 89 ? -7.214 -7.758 -8.240 1.00 98.00 89 ASP A CA 1
ATOM 712 C C . ASP A 1 89 ? -5.743 -7.925 -7.806 1.00 98.00 89 ASP A C 1
ATOM 714 O O . ASP A 1 89 ? -5.431 -8.749 -6.943 1.00 98.00 89 ASP A O 1
ATOM 718 N N . PHE A 1 90 ? -4.845 -7.082 -8.331 1.00 97.94 90 PHE A N 1
ATOM 719 C CA . PHE A 1 90 ? -3.438 -7.050 -7.929 1.00 97.94 90 PHE A CA 1
ATOM 720 C C . PHE A 1 90 ? -3.260 -6.689 -6.447 1.00 97.94 90 PHE A C 1
ATOM 722 O O . PHE A 1 90 ? -2.580 -7.411 -5.718 1.00 97.94 90 PHE A O 1
ATOM 729 N N . LEU A 1 91 ? -3.863 -5.590 -5.983 1.00 98.25 91 LEU A N 1
ATOM 730 C CA . LEU A 1 91 ? -3.691 -5.088 -4.615 1.00 98.25 91 LEU A CA 1
ATOM 731 C C . LEU A 1 91 ? -4.205 -6.087 -3.569 1.00 98.25 91 LEU A C 1
ATOM 733 O O . LEU A 1 91 ? -3.531 -6.320 -2.564 1.00 98.25 91 LEU A O 1
ATOM 737 N N . LEU A 1 92 ? -5.362 -6.710 -3.815 1.00 97.88 92 LEU A N 1
ATOM 738 C CA . LEU A 1 92 ? -5.920 -7.728 -2.925 1.00 97.88 92 LEU A CA 1
ATOM 739 C C . LEU A 1 92 ? -5.049 -8.981 -2.883 1.00 97.88 92 LEU A C 1
ATOM 741 O O . LEU A 1 92 ? -4.771 -9.467 -1.790 1.00 97.88 92 LEU A O 1
ATOM 745 N N . ALA A 1 93 ? -4.543 -9.445 -4.031 1.00 97.31 93 ALA A N 1
ATOM 746 C CA . ALA A 1 93 ? -3.615 -10.573 -4.057 1.00 97.31 93 ALA A CA 1
ATOM 747 C C . ALA A 1 93 ? -2.380 -10.311 -3.173 1.00 97.31 93 ALA A C 1
ATOM 749 O O . ALA A 1 93 ? -1.936 -11.199 -2.451 1.00 97.31 93 ALA A O 1
ATOM 750 N N . LYS A 1 94 ? -1.858 -9.075 -3.155 1.00 96.75 94 LYS A N 1
ATOM 751 C CA . LYS A 1 94 ? -0.701 -8.717 -2.310 1.00 96.75 94 LYS A CA 1
ATOM 752 C C . LYS A 1 94 ? -1.028 -8.585 -0.830 1.00 96.75 94 LYS A C 1
ATOM 754 O O . LYS A 1 94 ? -0.175 -8.894 0.001 1.00 96.75 94 LYS A O 1
ATOM 759 N N . ILE A 1 95 ? -2.245 -8.173 -0.490 1.00 96.81 95 ILE A N 1
ATOM 760 C CA . ILE A 1 95 ? -2.730 -8.201 0.895 1.00 96.81 95 ILE A CA 1
ATOM 761 C C . ILE A 1 95 ? -2.865 -9.649 1.381 1.00 96.81 95 ILE A C 1
ATOM 763 O O . ILE A 1 95 ? -2.433 -9.952 2.493 1.00 96.81 95 ILE A O 1
ATOM 767 N N . ASP A 1 96 ? -3.395 -10.541 0.543 1.00 95.00 96 ASP A N 1
ATOM 768 C CA . ASP A 1 96 ? -3.587 -11.955 0.877 1.00 95.00 96 ASP A CA 1
ATOM 769 C C . ASP A 1 96 ? -2.250 -12.712 1.010 1.00 95.00 96 ASP A C 1
ATOM 771 O O . ASP A 1 96 ? -2.107 -13.551 1.899 1.00 95.00 96 ASP A O 1
ATOM 775 N N . GLU A 1 97 ? -1.243 -12.373 0.191 1.00 94.56 97 GLU A N 1
ATOM 776 C CA . GLU A 1 97 ? 0.130 -12.899 0.300 1.00 94.56 97 GLU A CA 1
ATOM 777 C C . GLU A 1 97 ? 0.826 -12.501 1.621 1.00 94.56 97 GLU A C 1
ATOM 779 O O . GLU A 1 97 ? 1.686 -13.233 2.110 1.00 94.56 97 GLU A O 1
ATOM 784 N N . GLY A 1 98 ? 0.478 -11.350 2.210 1.00 87.50 98 GLY A N 1
ATOM 785 C CA . GLY A 1 98 ? 0.913 -10.961 3.558 1.00 87.50 98 GLY A CA 1
ATOM 786 C C . GLY A 1 98 ? 2.413 -10.674 3.738 1.00 87.50 98 GLY A C 1
ATOM 787 O O . GLY A 1 98 ? 2.917 -10.720 4.860 1.00 87.50 98 GLY A O 1
ATOM 788 N N . SER A 1 99 ? 3.161 -10.396 2.665 1.00 86.00 99 SER A N 1
ATOM 789 C CA . SER A 1 99 ? 4.619 -10.224 2.746 1.00 86.00 99 SER A CA 1
ATOM 790 C C . SER A 1 99 ? 5.050 -8.774 3.034 1.00 86.00 99 SER A C 1
ATOM 792 O O . SER A 1 99 ? 4.947 -7.897 2.169 1.00 86.00 99 SER A O 1
ATOM 794 N N . GLY A 1 100 ? 5.638 -8.539 4.212 1.00 89.31 100 GLY A N 1
ATOM 795 C CA . GLY A 1 100 ? 6.118 -7.218 4.644 1.00 89.31 100 GLY A CA 1
ATOM 796 C C . GLY A 1 100 ? 4.983 -6.210 4.875 1.00 89.31 100 GLY A C 1
ATOM 797 O O . GLY A 1 100 ? 3.829 -6.597 4.952 1.00 89.31 100 GLY A O 1
ATOM 798 N N . SER A 1 101 ? 5.310 -4.914 4.983 1.00 94.19 101 SER A N 1
ATOM 799 C CA . SER A 1 101 ? 4.282 -3.873 5.181 1.00 94.19 101 SER A CA 1
ATOM 800 C C . SER A 1 101 ? 3.265 -3.800 4.037 1.00 94.19 101 SER A C 1
ATOM 802 O O . SER A 1 101 ? 3.639 -3.696 2.867 1.00 94.19 101 SER A O 1
ATOM 804 N N . LEU A 1 102 ? 1.989 -3.777 4.397 1.00 97.19 102 LEU A N 1
ATOM 805 C CA . LEU A 1 102 ? 0.831 -3.706 3.514 1.00 97.19 102 LEU A CA 1
ATOM 806 C C . LEU A 1 102 ? 0.212 -2.301 3.416 1.00 97.19 102 LEU A C 1
ATOM 808 O O . LEU A 1 102 ? -0.689 -2.089 2.606 1.00 97.19 102 LEU A O 1
ATOM 812 N N . ALA A 1 103 ? 0.696 -1.333 4.198 1.00 97.38 103 ALA A N 1
ATOM 813 C CA . ALA A 1 103 ? 0.149 0.022 4.297 1.00 97.38 103 ALA A CA 1
ATOM 814 C C . ALA A 1 103 ? -0.127 0.707 2.947 1.00 97.38 103 ALA A C 1
ATOM 816 O O . ALA A 1 103 ? -1.214 1.247 2.731 1.00 97.38 103 ALA A O 1
ATOM 817 N N . ASN A 1 104 ? 0.818 0.622 2.007 1.00 97.25 104 ASN A N 1
ATOM 818 C CA . ASN A 1 104 ? 0.663 1.239 0.688 1.00 97.25 104 ASN A CA 1
ATOM 819 C C . ASN A 1 104 ? -0.454 0.587 -0.144 1.00 97.25 104 ASN A C 1
ATOM 821 O O . ASN A 1 104 ? -1.061 1.263 -0.971 1.00 97.25 104 ASN A O 1
ATOM 825 N N . TYR A 1 105 ? -0.752 -0.701 0.067 1.00 98.38 105 TYR A N 1
ATOM 826 C CA . TYR A 1 105 ? -1.858 -1.372 -0.617 1.00 98.38 105 TYR A CA 1
ATOM 827 C C . TYR A 1 105 ? -3.213 -0.903 -0.077 1.00 98.38 105 TYR A C 1
ATOM 829 O O . TYR A 1 105 ? -4.127 -0.664 -0.862 1.00 98.38 105 TYR A O 1
ATOM 837 N N . TYR A 1 106 ? -3.337 -0.689 1.239 1.00 98.50 106 TYR A N 1
ATOM 838 C CA . TYR A 1 106 ? -4.556 -0.116 1.826 1.00 98.50 106 TYR A CA 1
ATOM 839 C C . TYR A 1 106 ? -4.818 1.302 1.319 1.00 98.50 106 TYR A C 1
ATOM 841 O O . TYR A 1 106 ? -5.933 1.610 0.904 1.00 98.50 106 TYR A O 1
ATOM 849 N N . GLN A 1 107 ? -3.781 2.140 1.277 1.00 97.12 107 GLN A N 1
ATOM 850 C CA . GLN A 1 107 ? -3.889 3.497 0.739 1.00 97.12 107 GLN A CA 1
ATOM 851 C C . GLN A 1 107 ? -4.269 3.500 -0.754 1.00 97.12 107 GLN A C 1
ATOM 853 O O . GLN A 1 107 ? -5.053 4.335 -1.206 1.00 97.12 107 GLN A O 1
ATOM 858 N N . ALA A 1 108 ? -3.737 2.553 -1.529 1.00 97.44 108 ALA A N 1
ATOM 859 C CA . ALA A 1 108 ? -4.083 2.385 -2.935 1.00 97.44 108 ALA A CA 1
ATOM 860 C C . ALA A 1 108 ? -5.555 1.971 -3.131 1.00 97.44 108 ALA A C 1
ATOM 862 O O . ALA A 1 108 ? -6.226 2.504 -4.013 1.00 97.44 108 ALA A O 1
ATOM 863 N N . LEU A 1 109 ? -6.091 1.093 -2.279 1.00 98.25 109 LEU A N 1
ATOM 864 C CA . LEU A 1 109 ? -7.508 0.708 -2.320 1.00 98.25 109 LEU A CA 1
ATOM 865 C C . LEU A 1 109 ? -8.457 1.848 -1.912 1.00 98.25 109 LEU A C 1
ATOM 867 O O . LEU A 1 109 ? -9.520 1.988 -2.519 1.00 98.25 109 LEU A O 1
ATOM 871 N N . ASP A 1 110 ? -8.070 2.685 -0.943 1.00 96.81 110 ASP A N 1
ATOM 872 C CA . ASP A 1 110 ? -8.781 3.937 -0.627 1.00 96.81 110 ASP A CA 1
ATOM 873 C C . ASP A 1 110 ? -8.794 4.884 -1.838 1.00 96.81 110 ASP A C 1
ATOM 875 O O . ASP A 1 110 ? -9.846 5.369 -2.249 1.00 96.81 110 ASP A O 1
ATOM 879 N N . THR A 1 111 ? -7.643 5.063 -2.494 1.00 96.06 111 THR A N 1
ATOM 880 C CA . THR A 1 111 ? -7.520 5.908 -3.699 1.00 96.06 111 THR A CA 1
ATOM 881 C C . THR A 1 111 ? -8.480 5.473 -4.814 1.00 96.06 111 THR A C 1
ATOM 883 O O . THR A 1 111 ? -9.042 6.314 -5.512 1.00 96.06 111 THR A O 1
ATOM 886 N N . LEU A 1 112 ? -8.722 4.166 -4.947 1.00 96.94 112 LEU A N 1
ATOM 887 C CA . LEU A 1 112 ? -9.669 3.582 -5.904 1.00 96.94 112 LEU A CA 1
ATOM 888 C C . LEU A 1 112 ? -11.139 3.634 -5.459 1.00 96.94 112 LEU A C 1
ATOM 890 O O . LEU A 1 112 ? -12.015 3.189 -6.211 1.00 96.94 112 LEU A O 1
ATOM 894 N N . SER A 1 113 ? -11.416 4.115 -4.240 1.00 96.94 113 SER A N 1
ATOM 895 C CA . SER A 1 113 ? -12.730 4.039 -3.588 1.00 96.94 113 SER A CA 1
ATOM 896 C C . SER A 1 113 ? -13.321 2.623 -3.680 1.00 96.94 113 SER A C 1
ATOM 898 O O . SER A 1 113 ? -14.472 2.426 -4.076 1.00 96.94 113 SER A O 1
ATOM 900 N N . ALA A 1 114 ? -12.492 1.612 -3.400 1.00 96.50 114 ALA A N 1
ATOM 901 C CA . ALA A 1 114 ? -12.814 0.201 -3.600 1.00 96.50 114 ALA A CA 1
ATOM 902 C C . ALA A 1 114 ? -13.705 -0.365 -2.478 1.00 96.50 114 ALA A C 1
ATOM 904 O O . ALA A 1 114 ? -13.268 -1.165 -1.649 1.00 96.50 114 ALA A O 1
ATOM 905 N N . MET A 1 115 ? -14.969 0.065 -2.445 1.00 97.38 115 MET A N 1
ATOM 906 C CA . MET A 1 115 ? -15.973 -0.363 -1.459 1.00 97.38 115 MET A CA 1
ATOM 907 C C . MET A 1 115 ? -16.181 -1.880 -1.423 1.00 97.38 115 MET A C 1
ATOM 909 O O . MET A 1 115 ? -16.413 -2.452 -0.359 1.00 97.38 115 MET A O 1
ATOM 913 N N . GLU A 1 116 ? -16.048 -2.552 -2.565 1.00 97.62 116 GLU A N 1
ATOM 914 C CA . GLU A 1 116 ? -16.143 -4.009 -2.674 1.00 97.62 116 GLU A CA 1
ATOM 915 C C . GLU A 1 116 ? -15.062 -4.754 -1.868 1.00 97.62 116 GLU A C 1
ATOM 917 O O . GLU A 1 116 ? -15.232 -5.925 -1.531 1.00 97.62 116 GLU A O 1
ATOM 922 N N . CYS A 1 117 ? -13.969 -4.075 -1.510 1.00 97.50 117 CYS A N 1
ATOM 923 C CA . CYS A 1 117 ? -12.866 -4.649 -0.746 1.00 97.50 117 CYS A CA 1
ATOM 924 C C . CYS A 1 117 ? -13.098 -4.611 0.769 1.00 97.50 117 CYS A C 1
ATOM 926 O O . CYS A 1 117 ? -12.342 -5.250 1.503 1.00 97.50 117 CYS A O 1
ATOM 928 N N . VAL A 1 118 ? -14.120 -3.890 1.252 1.00 98.25 118 VAL A N 1
ATOM 929 C CA . VAL A 1 118 ? -14.364 -3.672 2.689 1.00 98.25 118 VAL A CA 1
ATOM 930 C C . VAL A 1 118 ? -14.366 -4.977 3.498 1.00 98.25 118 VAL A C 1
ATOM 932 O O . VAL A 1 118 ? -13.637 -5.017 4.487 1.00 98.25 118 VAL A O 1
ATOM 935 N N . PRO A 1 119 ? -15.054 -6.069 3.096 1.00 97.94 119 PRO A N 1
ATOM 936 C CA . PRO A 1 119 ? -15.025 -7.318 3.863 1.00 97.94 119 PRO A CA 1
ATOM 937 C C . PRO A 1 119 ? -13.609 -7.881 4.055 1.00 97.94 119 PRO A C 1
ATOM 939 O O . PRO A 1 119 ? -13.226 -8.236 5.170 1.00 97.94 119 PRO A O 1
ATOM 942 N N . ARG A 1 120 ? -12.793 -7.891 2.990 1.00 96.94 120 ARG A N 1
ATOM 943 C CA . ARG A 1 120 ? -11.398 -8.359 3.056 1.00 96.94 120 ARG A CA 1
ATOM 944 C C . ARG A 1 120 ? -10.532 -7.448 3.920 1.00 96.94 120 ARG A C 1
ATOM 946 O O . ARG A 1 120 ? -9.705 -7.937 4.687 1.00 96.94 120 ARG A O 1
ATOM 953 N N . LEU A 1 121 ? -10.732 -6.133 3.833 1.00 98.12 121 LEU A N 1
ATOM 954 C CA . LEU A 1 121 ? -10.013 -5.174 4.671 1.00 98.12 121 LEU A CA 1
ATOM 955 C C . LEU A 1 121 ? -10.383 -5.315 6.149 1.00 98.12 121 LEU A C 1
ATOM 957 O O . LEU A 1 121 ? -9.501 -5.250 6.999 1.00 98.12 121 LEU A O 1
ATOM 961 N N . THR A 1 122 ? -11.651 -5.567 6.471 1.00 98.25 122 THR A N 1
ATOM 962 C CA . THR A 1 122 ? -12.080 -5.844 7.848 1.00 98.25 122 THR A CA 1
ATOM 963 C C . THR A 1 122 ? -11.396 -7.097 8.403 1.00 98.25 122 THR A C 1
ATOM 965 O O . THR A 1 122 ? -10.928 -7.086 9.546 1.00 98.25 122 THR A O 1
ATOM 968 N N . ASP A 1 123 ? -11.264 -8.155 7.600 1.00 97.50 123 ASP A N 1
ATOM 969 C CA . ASP A 1 123 ? -10.523 -9.355 7.997 1.00 97.50 123 ASP A CA 1
ATOM 970 C C . ASP A 1 123 ? -9.026 -9.094 8.190 1.00 97.50 123 ASP A C 1
ATOM 972 O O . ASP A 1 123 ? -8.441 -9.560 9.173 1.00 97.50 123 ASP A O 1
ATOM 976 N N . ALA A 1 124 ? -8.404 -8.322 7.297 1.00 97.69 124 ALA A N 1
ATOM 977 C CA . ALA A 1 124 ? -7.012 -7.911 7.443 1.00 97.69 124 ALA A CA 1
ATOM 978 C C . ALA A 1 124 ? -6.805 -7.078 8.718 1.00 97.69 124 ALA A C 1
ATOM 980 O O . ALA A 1 124 ? -5.904 -7.367 9.506 1.00 97.69 124 ALA A O 1
ATOM 981 N N . LEU A 1 125 ? -7.686 -6.109 8.986 1.00 98.31 125 LEU A N 1
ATOM 982 C CA . LEU A 1 125 ? -7.634 -5.283 10.189 1.00 98.31 125 LEU A CA 1
ATOM 983 C C . LEU A 1 125 ? -7.735 -6.124 11.465 1.00 98.31 125 LEU A C 1
ATOM 985 O O . LEU A 1 125 ? -7.009 -5.868 12.424 1.00 98.31 125 LEU A O 1
ATOM 989 N N . ARG A 1 126 ? -8.597 -7.147 11.484 1.00 97.94 126 ARG A N 1
ATOM 990 C CA . ARG A 1 126 ? -8.705 -8.076 12.618 1.00 97.94 126 ARG A CA 1
ATOM 991 C C . ARG A 1 126 ? -7.385 -8.808 12.882 1.00 97.94 126 ARG A C 1
ATOM 993 O O . ARG A 1 126 ? -7.005 -8.947 14.043 1.00 97.94 126 ARG A O 1
ATOM 1000 N N . LYS A 1 127 ? -6.676 -9.238 11.831 1.00 96.81 127 LYS A N 1
ATOM 1001 C CA . LYS A 1 127 ? -5.348 -9.868 11.954 1.00 96.81 127 LYS A CA 1
ATOM 1002 C C . LYS A 1 127 ? -4.312 -8.882 12.501 1.00 96.81 127 LYS A C 1
ATOM 1004 O O . LYS A 1 127 ? -3.612 -9.217 13.452 1.00 96.81 127 LYS A O 1
ATOM 1009 N N . HIS A 1 128 ? -4.267 -7.661 11.966 1.00 97.19 128 HIS A N 1
ATOM 1010 C CA . HIS A 1 128 ? -3.350 -6.615 12.442 1.00 97.19 128 HIS A CA 1
ATOM 1011 C C . HIS A 1 128 ? -3.615 -6.230 13.891 1.00 97.19 128 HIS A C 1
ATOM 1013 O O . HIS A 1 128 ? -2.678 -6.083 14.669 1.00 97.19 128 HIS A O 1
ATOM 1019 N N . ARG A 1 129 ? -4.889 -6.127 14.282 1.00 97.62 129 ARG A N 1
ATOM 1020 C CA . ARG A 1 129 ? -5.273 -5.845 15.665 1.00 97.62 129 ARG A CA 1
ATOM 1021 C C . ARG A 1 129 ? -4.717 -6.897 16.617 1.00 97.62 129 ARG A C 1
ATOM 1023 O O . ARG A 1 129 ? -4.080 -6.538 17.598 1.00 97.62 129 ARG A O 1
ATOM 1030 N N . ALA A 1 130 ? -4.888 -8.178 16.286 1.00 97.50 130 ALA A N 1
ATOM 1031 C CA . ALA A 1 130 ? -4.352 -9.266 17.098 1.00 97.50 130 ALA A CA 1
ATOM 1032 C C . ALA A 1 130 ? -2.823 -9.180 17.255 1.00 97.50 130 ALA A C 1
ATOM 1034 O O . ALA A 1 130 ? -2.306 -9.515 18.312 1.00 97.50 130 ALA A O 1
ATOM 1035 N N . GLN A 1 131 ? -2.099 -8.703 16.236 1.00 96.19 131 GLN A N 1
ATOM 1036 C CA . GLN A 1 131 ? -0.650 -8.491 16.314 1.00 96.19 131 GLN A CA 1
ATOM 1037 C C . GLN A 1 131 ? -0.272 -7.255 17.146 1.00 96.19 131 GLN A C 1
ATOM 1039 O O . GLN A 1 131 ? 0.671 -7.321 17.931 1.00 96.19 131 GLN A O 1
ATOM 1044 N N . VAL A 1 132 ? -1.002 -6.144 17.012 1.00 96.62 132 VAL A N 1
ATOM 1045 C CA . VAL A 1 132 ? -0.808 -4.927 17.824 1.00 96.62 132 VAL A CA 1
ATOM 1046 C C . VAL A 1 132 ? -1.078 -5.198 19.306 1.00 96.62 132 VAL A C 1
ATOM 1048 O O . VAL A 1 132 ? -0.336 -4.713 20.161 1.00 96.62 132 VAL A O 1
ATOM 1051 N N . ASP A 1 133 ? -2.086 -6.015 19.617 1.00 96.44 133 ASP A N 1
ATOM 1052 C CA . ASP A 1 133 ? -2.452 -6.381 20.990 1.00 96.44 133 ASP A CA 1
ATOM 1053 C C . ASP A 1 133 ? -1.331 -7.160 21.710 1.00 96.44 133 ASP A C 1
ATOM 1055 O O . ASP A 1 133 ? -1.229 -7.092 22.935 1.00 96.44 133 ASP A O 1
ATOM 1059 N N . LEU A 1 134 ? -0.428 -7.820 20.969 1.00 95.69 134 LEU A N 1
ATOM 1060 C CA . LEU A 1 134 ? 0.781 -8.450 21.525 1.00 95.69 134 LEU A CA 1
ATOM 1061 C C . LEU A 1 134 ? 1.851 -7.438 21.962 1.00 95.69 134 LEU A C 1
ATOM 1063 O O . LEU A 1 134 ? 2.850 -7.836 22.559 1.00 95.69 134 LEU A O 1
ATOM 1067 N N . ARG A 1 135 ? 1.664 -6.144 21.664 1.00 92.56 135 ARG A N 1
ATOM 1068 C CA . ARG A 1 135 ? 2.586 -5.047 21.996 1.00 92.56 135 ARG A CA 1
ATOM 1069 C C . ARG A 1 135 ? 4.043 -5.352 21.601 1.00 92.56 135 ARG A C 1
ATOM 1071 O O . ARG A 1 135 ? 4.934 -5.263 22.450 1.00 92.56 135 ARG A O 1
ATOM 1078 N N . PRO A 1 136 ? 4.318 -5.716 20.333 1.00 92.69 136 PRO A N 1
ATOM 1079 C CA . PRO A 1 136 ? 5.675 -6.031 19.901 1.00 92.69 136 PRO A CA 1
ATOM 1080 C C . PRO A 1 136 ? 6.613 -4.832 20.108 1.00 92.69 136 PRO A C 1
ATOM 1082 O O . PRO A 1 136 ? 6.227 -3.688 19.849 1.00 92.69 136 PRO A O 1
AT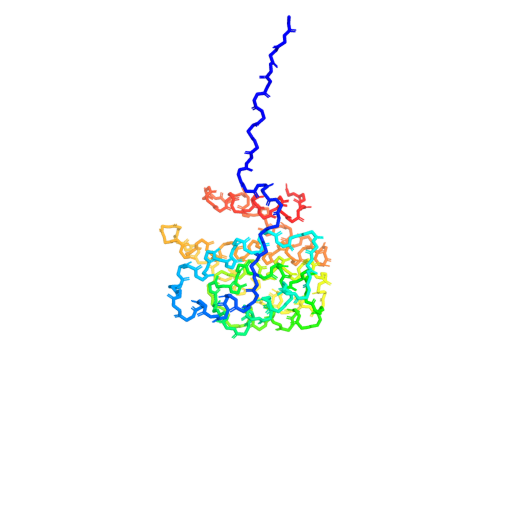OM 1085 N N . SER A 1 137 ? 7.847 -5.105 20.556 1.00 92.75 137 SER A N 1
ATOM 1086 C CA . SER A 1 137 ? 8.876 -4.071 20.748 1.00 92.75 137 SER A CA 1
ATOM 1087 C C . SER A 1 137 ? 9.205 -3.366 19.430 1.00 92.75 137 SER A C 1
ATOM 1089 O O . SER A 1 137 ? 9.300 -4.004 18.382 1.00 92.75 137 SER A O 1
ATOM 1091 N N . LEU A 1 138 ? 9.436 -2.055 19.489 1.00 93.38 138 LEU A N 1
ATOM 1092 C CA . LEU A 1 138 ? 9.796 -1.218 18.339 1.00 93.38 138 LEU A CA 1
ATOM 1093 C C . LEU A 1 138 ? 11.307 -1.188 18.046 1.00 93.38 138 LEU A C 1
ATOM 1095 O O . LEU A 1 138 ? 11.728 -0.486 17.115 1.00 93.38 138 LEU A O 1
ATOM 1099 N N . ASP A 1 139 ? 12.102 -1.932 18.825 1.00 91.94 139 ASP A N 1
ATOM 1100 C CA . ASP A 1 139 ? 13.550 -2.083 18.629 1.00 91.94 139 ASP A CA 1
ATOM 1101 C C . ASP A 1 139 ? 13.858 -2.788 17.304 1.00 91.94 139 ASP A C 1
ATOM 1103 O O . ASP A 1 139 ? 14.810 -2.441 16.607 1.00 91.94 139 ASP A O 1
ATOM 1107 N N . LEU A 1 140 ? 13.006 -3.746 16.925 1.00 89.88 140 LEU A N 1
ATOM 1108 C CA . LEU A 1 140 ? 13.042 -4.374 15.612 1.00 89.88 140 LEU A CA 1
ATOM 1109 C C . LEU A 1 140 ? 12.270 -3.508 14.619 1.00 89.88 140 LEU A C 1
ATOM 1111 O O . LEU A 1 140 ? 11.090 -3.200 14.810 1.00 89.88 140 LEU A O 1
ATOM 1115 N N . TRP A 1 141 ? 12.940 -3.124 13.535 1.00 87.31 141 TRP A N 1
ATOM 1116 C CA . TRP A 1 141 ? 12.365 -2.263 12.506 1.00 87.31 141 TRP A CA 1
ATOM 1117 C C . TRP A 1 141 ? 11.094 -2.868 11.891 1.00 87.31 141 TRP A C 1
ATOM 1119 O O . TRP A 1 141 ? 10.125 -2.153 11.638 1.00 87.31 141 TRP A O 1
ATOM 1129 N N . GLU A 1 142 ? 11.063 -4.185 11.709 1.00 89.44 142 GLU A N 1
ATOM 1130 C CA . GLU A 1 142 ? 9.955 -4.936 11.122 1.00 89.44 142 GLU A CA 1
ATOM 1131 C C . GLU A 1 142 ? 8.669 -4.824 11.945 1.00 89.44 142 GLU A C 1
ATOM 1133 O O . GLU A 1 142 ? 7.582 -4.747 11.374 1.00 89.44 142 GLU A O 1
ATOM 1138 N N . ASN A 1 143 ? 8.774 -4.733 13.273 1.00 92.69 143 ASN A N 1
ATOM 1139 C CA . ASN A 1 143 ? 7.609 -4.604 14.149 1.00 92.69 143 ASN A CA 1
ATOM 1140 C C . ASN A 1 143 ? 6.886 -3.268 13.949 1.00 92.69 143 ASN A C 1
ATOM 1142 O O . ASN A 1 143 ? 5.686 -3.171 14.199 1.00 92.69 143 ASN A O 1
ATOM 1146 N N . ARG A 1 144 ? 7.570 -2.244 13.424 1.00 94.44 144 ARG A N 1
ATOM 1147 C CA . ARG A 1 144 ? 6.930 -0.973 13.056 1.00 94.44 144 ARG A CA 1
ATOM 1148 C C . ARG A 1 144 ? 5.910 -1.159 11.935 1.00 94.44 144 ARG A C 1
ATOM 1150 O O . ARG A 1 144 ? 4.927 -0.425 11.891 1.00 94.44 144 ARG A O 1
ATOM 1157 N N . PHE A 1 145 ? 6.107 -2.152 11.063 1.00 94.88 145 PHE A N 1
ATOM 1158 C CA . PHE A 1 145 ? 5.160 -2.458 9.992 1.00 94.88 145 PHE A CA 1
ATOM 1159 C C . PHE A 1 145 ? 3.822 -2.968 10.523 1.00 94.88 145 PHE A C 1
ATOM 1161 O O . PHE A 1 145 ? 2.803 -2.627 9.942 1.00 94.88 145 PHE A O 1
ATOM 1168 N N . ILE A 1 146 ? 3.802 -3.688 11.649 1.00 96.25 146 ILE A N 1
ATOM 1169 C CA . ILE A 1 146 ? 2.559 -4.168 12.277 1.00 96.25 146 ILE A CA 1
ATOM 1170 C C . ILE A 1 146 ? 1.657 -2.982 12.639 1.00 96.25 146 ILE A C 1
ATOM 1172 O O . ILE A 1 146 ? 0.490 -2.926 12.251 1.00 96.25 146 ILE A O 1
ATOM 1176 N N . TYR A 1 147 ? 2.217 -1.993 13.340 1.00 97.50 147 TYR A N 1
ATOM 1177 C CA . TYR A 1 147 ? 1.478 -0.789 13.717 1.00 97.50 147 TYR A CA 1
ATOM 1178 C C . TYR A 1 147 ? 1.109 0.051 12.494 1.00 97.50 147 TYR A C 1
ATOM 1180 O O . TYR A 1 147 ? -0.026 0.512 12.388 1.00 97.50 147 TYR A O 1
ATOM 1188 N N . LEU A 1 148 ? 2.041 0.232 11.553 1.00 97.44 148 LEU A N 1
ATOM 1189 C CA . LEU A 1 148 ? 1.782 0.997 10.336 1.00 97.44 148 LEU A CA 1
ATOM 1190 C C . LEU A 1 148 ? 0.637 0.387 9.515 1.00 97.44 148 LEU A C 1
ATOM 1192 O O . LEU A 1 148 ? -0.241 1.118 9.062 1.00 97.44 148 LEU A O 1
ATOM 1196 N N . ASP A 1 149 ? 0.616 -0.935 9.363 1.00 98.00 149 ASP A N 1
ATOM 1197 C CA . ASP A 1 149 ? -0.411 -1.651 8.613 1.00 98.00 149 ASP A CA 1
ATOM 1198 C C . ASP A 1 149 ? -1.769 -1.590 9.322 1.00 98.00 149 ASP A C 1
ATOM 1200 O O . ASP A 1 149 ? -2.781 -1.344 8.665 1.00 98.00 149 ASP A O 1
ATOM 1204 N N . TYR A 1 150 ? -1.803 -1.718 10.655 1.00 98.44 150 TYR A N 1
ATOM 1205 C CA . TYR A 1 150 ? -3.018 -1.524 11.454 1.00 98.44 150 TYR A CA 1
ATOM 1206 C C . TYR A 1 150 ? -3.617 -0.120 11.274 1.00 98.44 150 TYR A C 1
ATOM 1208 O O . TYR A 1 150 ? -4.820 0.032 11.027 1.00 98.44 150 TYR A O 1
ATOM 1216 N N . ILE A 1 151 ? -2.770 0.910 11.372 1.00 98.31 151 ILE A N 1
ATOM 1217 C CA . ILE A 1 151 ? -3.164 2.316 11.243 1.00 98.31 151 ILE A CA 1
ATOM 1218 C C . ILE A 1 151 ? -3.640 2.600 9.812 1.00 98.31 151 ILE A C 1
ATOM 1220 O O . ILE A 1 151 ? -4.715 3.170 9.628 1.00 98.31 151 ILE A O 1
ATOM 1224 N N . ALA A 1 152 ? -2.881 2.177 8.798 1.00 98.31 152 ALA A N 1
ATOM 1225 C CA . ALA A 1 152 ? -3.222 2.387 7.392 1.00 98.31 152 ALA A CA 1
ATOM 1226 C C . ALA A 1 152 ? -4.504 1.646 6.984 1.00 98.31 152 ALA A C 1
ATOM 1228 O O . ALA A 1 152 ? -5.348 2.214 6.292 1.00 98.31 152 ALA A O 1
ATOM 1229 N N . CYS A 1 153 ? -4.692 0.409 7.451 1.00 98.62 153 CYS A N 1
ATOM 1230 C CA . CYS A 1 153 ? -5.910 -0.356 7.194 1.00 98.62 153 CYS A CA 1
ATOM 1231 C C . CYS A 1 153 ? -7.131 0.299 7.855 1.00 98.62 153 CYS A C 1
ATOM 1233 O O . CYS A 1 153 ? -8.169 0.455 7.212 1.00 98.62 153 CYS A O 1
ATOM 1235 N N . SER A 1 154 ? -6.992 0.763 9.104 1.00 98.62 154 SER A N 1
ATOM 1236 C CA . SER A 1 154 ? -8.048 1.521 9.788 1.00 98.62 154 SER A CA 1
ATOM 1237 C C . SER A 1 154 ? -8.390 2.814 9.040 1.00 98.62 154 SER A C 1
ATOM 1239 O O . SER A 1 154 ? -9.563 3.137 8.877 1.00 98.62 154 SER A O 1
ATOM 1241 N N . ALA A 1 155 ? -7.388 3.537 8.535 1.00 98.44 155 ALA A N 1
ATOM 1242 C CA . ALA A 1 155 ? -7.600 4.773 7.786 1.00 98.44 155 ALA A CA 1
ATOM 1243 C C . ALA A 1 155 ? -8.371 4.520 6.483 1.00 98.44 155 ALA A C 1
ATOM 1245 O O . ALA A 1 155 ? -9.372 5.188 6.225 1.00 98.44 155 ALA A O 1
ATOM 1246 N N . ALA A 1 156 ? -7.954 3.514 5.708 1.00 98.25 156 ALA A N 1
ATOM 1247 C CA . ALA A 1 156 ? -8.628 3.125 4.472 1.00 98.25 156 ALA A CA 1
ATOM 1248 C C . ALA A 1 156 ? -10.076 2.674 4.729 1.00 98.25 156 ALA A C 1
ATOM 1250 O O . ALA A 1 156 ? -10.996 3.106 4.040 1.00 98.25 156 ALA A O 1
ATOM 1251 N N . LEU A 1 157 ? -10.310 1.861 5.763 1.00 98.56 157 LEU A N 1
ATOM 1252 C CA . LEU A 1 157 ? -11.657 1.433 6.145 1.00 98.56 157 LEU A CA 1
ATOM 1253 C C . LEU A 1 157 ? -12.540 2.602 6.587 1.00 98.56 157 LEU A C 1
ATOM 1255 O O . LEU A 1 157 ? -13.703 2.661 6.186 1.00 98.56 157 LEU A O 1
ATOM 1259 N N . PHE A 1 158 ? -12.006 3.551 7.362 1.00 98.38 158 PHE A N 1
ATOM 1260 C CA . PHE A 1 158 ? -12.735 4.766 7.722 1.00 98.38 158 PHE A CA 1
ATOM 1261 C C . PHE A 1 158 ? -13.118 5.574 6.476 1.00 98.38 158 PHE A C 1
ATOM 1263 O O . PHE A 1 158 ? -14.259 6.003 6.342 1.00 98.38 158 PHE A O 1
ATOM 1270 N N . LYS A 1 159 ? -12.184 5.747 5.543 1.00 97.50 159 LYS A N 1
ATOM 1271 C CA . LYS A 1 159 ? -12.397 6.512 4.312 1.00 97.50 159 LYS A CA 1
ATOM 1272 C C . LYS A 1 159 ? -13.444 5.899 3.388 1.00 97.50 159 LYS A C 1
ATOM 1274 O O . LYS A 1 159 ? -14.250 6.634 2.827 1.00 97.50 159 LYS A O 1
ATOM 1279 N N . LEU A 1 160 ? -13.441 4.576 3.263 1.00 97.50 160 LEU A N 1
ATOM 1280 C CA . LEU A 1 160 ? -14.411 3.843 2.456 1.00 97.50 160 LEU A CA 1
ATOM 1281 C C . LEU A 1 160 ? -15.798 3.852 3.117 1.00 97.50 160 LEU A C 1
ATOM 1283 O O . LEU A 1 160 ? -16.800 4.149 2.479 1.00 97.50 160 LEU A O 1
ATOM 1287 N N . THR A 1 161 ? -15.875 3.548 4.412 1.00 97.88 161 THR A N 1
ATOM 1288 C CA . THR A 1 161 ? -17.164 3.257 5.069 1.00 97.88 161 THR A CA 1
ATOM 1289 C C . THR A 1 161 ? -17.776 4.426 5.836 1.00 97.88 161 THR A C 1
ATOM 1291 O O . THR A 1 161 ? -18.974 4.411 6.104 1.00 97.88 161 THR A O 1
ATOM 1294 N N . GLY A 1 162 ? -16.970 5.406 6.246 1.00 97.06 162 GLY A N 1
ATOM 1295 C CA . GLY A 1 162 ? -17.366 6.451 7.191 1.00 97.06 162 GLY A CA 1
ATOM 1296 C C . GLY A 1 162 ? -17.586 5.963 8.630 1.00 97.06 162 GLY A C 1
ATOM 1297 O O . GLY A 1 162 ? -18.034 6.743 9.465 1.00 97.06 162 GLY A O 1
ATOM 1298 N N . ASP A 1 163 ? -17.295 4.697 8.954 1.00 98.00 163 ASP A N 1
ATOM 1299 C CA . ASP A 1 163 ? -17.564 4.137 10.282 1.00 98.00 163 ASP A CA 1
ATOM 1300 C C . ASP A 1 163 ? -16.548 4.631 11.327 1.00 98.00 163 ASP A C 1
ATOM 1302 O O . ASP A 1 163 ? -15.357 4.304 11.294 1.00 98.00 163 ASP A O 1
ATOM 1306 N N . GLU A 1 164 ? -17.047 5.385 12.307 1.00 97.50 164 GLU A N 1
ATOM 1307 C CA . GLU A 1 164 ? -16.268 5.991 13.392 1.00 97.50 164 GLU A CA 1
ATOM 1308 C C . GLU A 1 164 ? -15.449 4.995 14.219 1.00 97.50 164 GLU A C 1
ATOM 1310 O O . GLU A 1 164 ? -14.452 5.385 14.831 1.00 97.50 164 GLU A O 1
ATOM 1315 N N . ARG A 1 165 ? -15.804 3.705 14.240 1.00 97.69 165 ARG A N 1
ATOM 1316 C CA . ARG A 1 165 ? -14.988 2.685 14.919 1.00 97.69 165 ARG A CA 1
ATOM 1317 C C . ARG A 1 165 ? -13.572 2.636 14.350 1.00 97.69 165 ARG A C 1
ATOM 1319 O O . ARG A 1 165 ? -12.617 2.493 15.110 1.00 97.69 165 ARG A O 1
ATOM 1326 N N . TYR A 1 166 ? -13.423 2.812 13.040 1.00 97.88 166 TYR A N 1
ATOM 1327 C CA . TYR A 1 166 ? -12.114 2.819 12.399 1.00 97.88 166 TYR A CA 1
ATOM 1328 C C . TYR A 1 166 ? -11.337 4.108 12.685 1.00 97.88 166 TYR A C 1
ATOM 1330 O O . TYR A 1 166 ? -10.130 4.046 12.906 1.00 97.88 166 TYR A O 1
ATOM 1338 N N . ARG A 1 167 ? -12.008 5.265 12.787 1.00 96.31 167 ARG A N 1
ATOM 1339 C CA . ARG A 1 167 ? -11.359 6.514 13.230 1.00 96.31 167 ARG A CA 1
ATOM 1340 C C . ARG A 1 167 ? -10.860 6.407 14.673 1.00 96.31 167 ARG A C 1
ATOM 1342 O O . ARG A 1 167 ? -9.733 6.809 14.956 1.00 96.31 167 ARG A O 1
ATOM 1349 N N . LYS A 1 168 ? -11.648 5.804 15.568 1.00 97.44 168 LYS A N 1
ATOM 1350 C CA . LYS A 1 168 ? -11.250 5.571 16.968 1.00 97.44 168 LYS A CA 1
ATOM 1351 C C . LYS A 1 168 ? -9.984 4.721 17.091 1.00 97.44 168 LYS A C 1
ATOM 1353 O O . LYS A 1 168 ? -9.180 4.973 17.983 1.00 97.44 168 LYS A O 1
ATOM 1358 N N . ASN A 1 169 ? -9.757 3.771 16.180 1.00 97.25 169 ASN A N 1
ATOM 1359 C CA . ASN A 1 169 ? -8.500 3.018 16.144 1.00 97.25 169 ASN A CA 1
ATOM 1360 C C . ASN A 1 169 ? -7.287 3.936 15.915 1.00 97.25 169 ASN A C 1
ATOM 1362 O O . ASN A 1 169 ? -6.258 3.740 16.556 1.00 97.25 169 ASN A O 1
ATOM 1366 N N . LEU A 1 170 ? -7.397 4.936 15.028 1.00 95.12 170 LEU A N 1
ATOM 1367 C CA . LEU A 1 170 ? -6.323 5.911 14.794 1.00 95.12 170 LEU A CA 1
ATOM 1368 C C . LEU A 1 170 ? -6.106 6.798 16.021 1.00 95.12 170 LEU A C 1
ATOM 1370 O O . LEU A 1 170 ? -4.961 7.022 16.406 1.00 95.12 170 LEU A O 1
ATOM 1374 N N . GLN A 1 171 ? -7.189 7.272 16.644 1.00 96.50 171 GLN A N 1
ATOM 1375 C CA . GLN A 1 171 ? -7.119 8.091 17.860 1.00 96.50 171 GLN A CA 1
ATOM 1376 C C . GLN A 1 171 ? -6.409 7.353 18.998 1.00 96.50 171 GLN A C 1
ATOM 1378 O O . GLN A 1 171 ? -5.478 7.894 19.588 1.00 96.50 171 GLN A O 1
ATOM 1383 N N . ALA A 1 172 ? -6.735 6.077 19.216 1.00 96.75 172 ALA A N 1
ATOM 1384 C CA . ALA A 1 172 ? -6.045 5.253 20.205 1.00 96.75 172 ALA A CA 1
ATOM 1385 C C . ALA A 1 172 ? -4.529 5.142 19.942 1.00 96.75 172 ALA A C 1
ATOM 1387 O O . ALA A 1 172 ? -3.741 5.107 20.882 1.00 96.75 172 ALA A O 1
ATOM 1388 N N . MET A 1 173 ? -4.098 5.112 18.675 1.00 97.19 173 MET A N 1
ATOM 1389 C CA . MET A 1 173 ? -2.671 5.082 18.316 1.00 97.19 173 MET A CA 1
ATOM 1390 C C . MET A 1 173 ? -1.984 6.451 18.459 1.00 97.19 173 MET A C 1
ATOM 1392 O O . MET A 1 173 ? -0.773 6.509 18.662 1.00 97.19 173 MET A O 1
ATOM 1396 N N . LEU A 1 174 ? -2.727 7.560 18.384 1.00 96.00 174 LEU A N 1
ATOM 1397 C CA . LEU A 1 174 ? -2.205 8.907 18.666 1.00 96.00 174 LEU A CA 1
ATOM 1398 C C . LEU A 1 174 ? -1.962 9.142 20.158 1.00 96.00 174 LEU A C 1
ATOM 1400 O O . LEU A 1 174 ? -1.105 9.952 20.513 1.00 96.00 174 LEU A O 1
ATOM 1404 N N . GLU A 1 175 ? -2.693 8.424 21.004 1.00 96.75 175 GLU A N 1
ATOM 1405 C CA . GLU A 1 175 ? -2.560 8.434 22.462 1.00 96.75 175 GLU A CA 1
ATOM 1406 C C . GLU A 1 175 ? -1.591 7.357 22.978 1.00 96.75 175 GLU A C 1
ATOM 1408 O O . GLU A 1 175 ? -1.372 7.248 24.185 1.00 96.75 175 GLU A O 1
ATOM 1413 N N . ASP A 1 176 ? -0.987 6.561 22.087 1.00 96.94 176 ASP A N 1
ATOM 1414 C CA . ASP A 1 176 ? -0.062 5.502 22.484 1.00 96.94 176 ASP A CA 1
ATOM 1415 C C . ASP A 1 176 ? 1.155 6.076 23.228 1.00 96.94 176 ASP A C 1
ATOM 1417 O O . ASP A 1 176 ? 1.594 7.190 22.946 1.00 96.94 176 ASP A O 1
ATOM 1421 N N . ARG A 1 177 ? 1.726 5.323 24.174 1.00 95.88 177 ARG A N 1
ATOM 1422 C CA . ARG A 1 177 ? 2.895 5.742 24.966 1.00 95.88 177 ARG A CA 1
ATOM 1423 C C . ARG A 1 177 ? 4.158 5.895 24.116 1.00 95.88 177 ARG A C 1
ATOM 1425 O O . ARG A 1 177 ? 5.003 6.739 24.431 1.00 95.88 177 ARG A O 1
ATOM 1432 N N . ASP A 1 178 ? 4.270 5.128 23.037 1.00 96.25 178 ASP A N 1
ATOM 1433 C CA . ASP A 1 178 ? 5.465 5.062 22.211 1.00 96.25 178 ASP A CA 1
ATOM 1434 C C . ASP A 1 178 ? 5.417 6.127 21.099 1.00 96.25 178 ASP A C 1
ATOM 1436 O O . ASP A 1 178 ? 4.591 6.089 20.185 1.00 96.2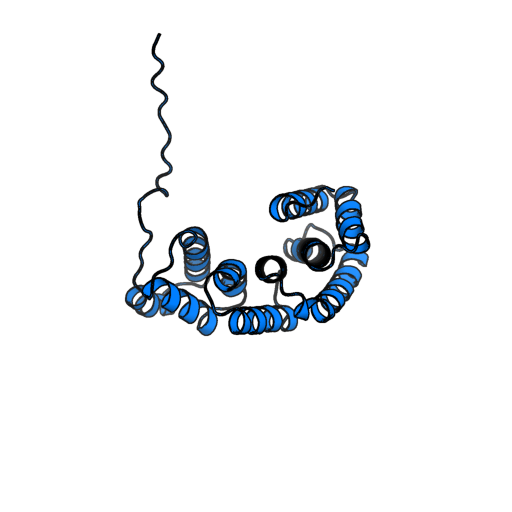5 178 ASP A O 1
ATOM 1440 N N . GLU A 1 179 ? 6.341 7.096 21.147 1.00 96.38 179 GLU A N 1
ATOM 1441 C CA . GLU A 1 179 ? 6.403 8.201 20.173 1.00 96.38 179 GLU A CA 1
ATOM 1442 C C . GLU A 1 179 ? 6.465 7.741 18.705 1.00 96.38 179 GLU A C 1
ATOM 1444 O O . GLU A 1 179 ? 5.783 8.354 17.881 1.00 96.38 179 GLU A O 1
ATOM 1449 N N . PRO A 1 180 ? 7.193 6.667 18.328 1.00 96.00 180 PRO A N 1
ATOM 1450 C CA . PRO A 1 180 ? 7.181 6.206 16.943 1.00 96.00 180 PRO A CA 1
ATOM 1451 C C . PRO A 1 180 ? 5.785 5.785 16.455 1.00 96.00 180 PRO A C 1
ATOM 1453 O O . PRO A 1 180 ? 5.456 6.037 15.296 1.00 96.00 180 PRO A O 1
ATOM 1456 N N . ILE A 1 181 ? 4.945 5.197 17.318 1.00 97.25 181 ILE A N 1
ATOM 1457 C CA . ILE A 1 181 ? 3.560 4.828 16.971 1.00 97.25 181 ILE A CA 1
ATOM 1458 C C . ILE A 1 181 ? 2.737 6.092 16.729 1.00 97.25 181 ILE A C 1
ATOM 1460 O O . ILE A 1 181 ? 2.093 6.215 15.682 1.00 97.25 181 ILE A O 1
ATOM 1464 N N . ARG A 1 182 ? 2.843 7.079 17.628 1.00 97.62 182 ARG A N 1
ATOM 1465 C CA . ARG A 1 182 ? 2.167 8.374 17.467 1.00 97.62 182 ARG A CA 1
ATOM 1466 C C . ARG A 1 182 ? 2.572 9.078 16.172 1.00 97.62 182 ARG A C 1
ATOM 1468 O O . ARG A 1 182 ? 1.719 9.627 15.476 1.00 97.62 182 ARG A O 1
ATOM 1475 N N . GLN A 1 183 ? 3.856 9.053 15.813 1.00 96.81 183 GLN A N 1
ATOM 1476 C CA . GLN A 1 183 ? 4.350 9.648 14.566 1.00 96.81 183 GLN A CA 1
ATOM 1477 C C . GLN A 1 183 ? 3.768 8.964 13.326 1.00 96.81 183 GLN A C 1
ATOM 1479 O O . GLN A 1 183 ? 3.338 9.657 12.401 1.00 96.81 183 GLN A O 1
ATOM 1484 N N . MET A 1 184 ? 3.699 7.629 13.318 1.00 96.56 184 MET A N 1
ATOM 1485 C CA . MET A 1 184 ? 3.052 6.880 12.236 1.00 96.56 184 MET A CA 1
ATOM 1486 C C . MET A 1 184 ? 1.565 7.233 12.128 1.00 96.56 184 MET A C 1
ATOM 1488 O O . MET A 1 184 ? 1.087 7.523 11.030 1.00 96.56 184 MET A O 1
ATOM 1492 N N . ALA A 1 185 ? 0.851 7.299 13.255 1.00 97.25 185 ALA A N 1
ATOM 1493 C CA . ALA A 1 185 ? -0.563 7.665 13.284 1.00 97.25 185 ALA A CA 1
ATOM 1494 C C . ALA A 1 185 ? -0.811 9.079 12.730 1.00 97.25 185 ALA A C 1
ATOM 1496 O O . ALA A 1 185 ? -1.683 9.258 11.876 1.00 97.25 185 ALA A O 1
ATOM 1497 N N . ARG A 1 186 ? 0.010 10.068 13.118 1.00 97.38 186 ARG A N 1
ATOM 1498 C CA . ARG A 1 186 ? -0.050 11.434 12.561 1.00 97.38 186 ARG A CA 1
ATOM 1499 C C . ARG A 1 186 ? 0.204 11.441 11.054 1.00 97.38 186 ARG A C 1
ATOM 1501 O O . ARG A 1 186 ? -0.539 12.081 10.314 1.00 97.38 186 ARG A O 1
ATOM 1508 N N . ALA A 1 187 ? 1.232 10.733 10.587 1.00 95.50 187 ALA A N 1
ATOM 1509 C CA . ALA A 1 187 ? 1.575 10.680 9.166 1.00 95.50 187 ALA A CA 1
ATOM 1510 C C . ALA A 1 187 ? 0.444 10.073 8.317 1.00 95.50 187 ALA A C 1
ATOM 1512 O O . ALA A 1 187 ? 0.101 10.611 7.258 1.00 95.50 187 ALA A O 1
ATOM 1513 N N . VAL A 1 188 ? -0.183 8.994 8.794 1.00 95.69 188 VAL A N 1
ATOM 1514 C CA . VAL A 1 188 ? -1.322 8.371 8.106 1.00 95.69 188 VAL A CA 1
ATOM 1515 C C . VAL A 1 188 ? -2.555 9.276 8.134 1.00 95.69 188 VAL A C 1
ATOM 1517 O O . VAL A 1 188 ? -3.181 9.468 7.092 1.00 95.69 188 VAL A O 1
ATOM 1520 N N . ALA A 1 189 ? -2.886 9.889 9.274 1.00 93.38 189 ALA A N 1
ATOM 1521 C CA . ALA A 1 189 ? -4.028 10.801 9.369 1.00 93.38 189 ALA A CA 1
ATOM 1522 C C . ALA A 1 189 ? -3.883 12.005 8.420 1.00 93.38 189 ALA A C 1
ATOM 1524 O O . ALA A 1 189 ? -4.820 12.328 7.686 1.00 93.38 189 ALA A O 1
ATOM 1525 N N . MET A 1 190 ? -2.689 12.610 8.359 1.00 92.88 190 MET A N 1
ATOM 1526 C CA . MET A 1 190 ? -2.392 13.713 7.437 1.00 92.88 190 MET A CA 1
ATOM 1527 C C . MET A 1 190 ? -2.502 13.289 5.969 1.00 92.88 190 MET A C 1
ATOM 1529 O O . MET A 1 190 ? -3.173 13.960 5.186 1.00 92.88 190 MET A O 1
ATOM 1533 N N . SER A 1 191 ? -1.872 12.173 5.588 1.00 87.75 191 SER A N 1
ATOM 1534 C CA . SER A 1 191 ? -1.900 11.686 4.198 1.00 87.75 191 SER A CA 1
ATOM 1535 C C . SER A 1 191 ? -3.301 11.263 3.746 1.00 87.75 191 SER A C 1
ATOM 1537 O O . SER A 1 191 ? -3.668 11.501 2.597 1.00 87.75 191 SER A O 1
ATOM 1539 N N . SER A 1 192 ? -4.111 10.729 4.662 1.00 88.19 192 SER A N 1
ATOM 1540 C CA . SER A 1 192 ? -5.493 10.300 4.402 1.00 88.19 192 SER A CA 1
ATOM 1541 C C . SER A 1 192 ? -6.518 11.436 4.545 1.00 88.19 192 SER A C 1
ATOM 1543 O O . SER A 1 192 ? -7.699 11.249 4.237 1.00 88.19 192 SER A O 1
ATOM 1545 N N . ARG A 1 193 ? -6.082 12.625 4.993 1.00 92.12 193 ARG A N 1
ATOM 1546 C CA . ARG A 1 193 ? -6.926 13.797 5.298 1.00 92.12 193 ARG A CA 1
ATOM 1547 C C . ARG A 1 193 ? -8.041 13.484 6.305 1.00 92.12 193 ARG A C 1
ATOM 1549 O O . ARG A 1 193 ? -9.181 13.912 6.132 1.00 92.12 193 ARG A O 1
ATOM 1556 N N . ILE A 1 194 ? -7.722 12.712 7.341 1.00 88.88 194 ILE A N 1
ATOM 1557 C CA . ILE A 1 194 ? -8.654 12.362 8.418 1.00 88.88 194 ILE A CA 1
ATOM 1558 C C . ILE A 1 194 ? -8.420 13.330 9.578 1.00 88.88 194 ILE A C 1
ATOM 1560 O O . ILE A 1 194 ? -7.305 13.424 10.088 1.00 88.88 194 ILE A O 1
ATOM 1564 N N . ALA A 1 195 ? -9.471 14.037 9.996 1.00 84.94 195 ALA A N 1
ATOM 1565 C CA . ALA A 1 195 ? -9.461 14.778 11.252 1.00 84.94 195 ALA A CA 1
ATOM 1566 C C . ALA A 1 195 ? -9.530 13.777 12.414 1.00 84.94 195 ALA A C 1
ATOM 1568 O O . ALA A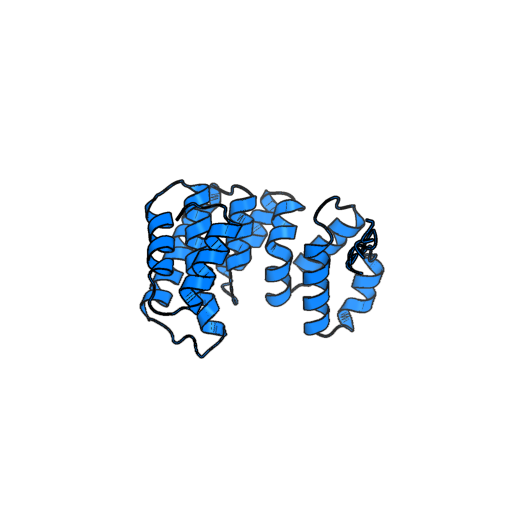 1 195 ? -10.434 12.936 12.449 1.00 84.94 195 ALA A O 1
ATOM 1569 N N . VAL A 1 196 ? -8.548 13.849 13.309 1.00 79.94 196 VAL A N 1
ATOM 1570 C CA . VAL A 1 196 ? -8.337 12.934 14.437 1.00 79.94 196 VAL A CA 1
ATOM 1571 C C . VAL A 1 196 ? -8.132 13.707 15.720 1.00 79.94 196 VAL A C 1
ATOM 1573 O O . VAL A 1 196 ? -7.473 14.769 15.657 1.00 79.94 196 VAL A O 1
#

Secondary structure (DSSP, 8-state):
----------GGGSS-----HHHHHHHGGGS-HHHHHHHHHHHHHH-SS---HHHHHHHHHHHHH--HHHHHHHHHHHHHHS-HHHHHHHHHHHHHHT-S--HHHHHHHHHTT-GGGHHHHHHHHHHHHHHHHT---TTSTTHHHHHHHHHHHHHHHHHHH--HHHHHHHHHHHS-SSHHHHHHHHHHHHHHT---

Sequence (196 aa):
TGKGGIRRVSKFSRTGFSVGIAVVEAQWPFWTQEQRAQFAGAFAFSSSSEIDENDRRIIDFLIERGNPRIWRKIALLVATNIDRKRAIDFLLAKIDEGSGSLANYYQALDTLSAMECVPRLTDALRKHRAQVDLRPSLDLWENRFIYLDYIACSAALFKLTGDERYRKNLQAMLEDRDEPIRQMARAVAMSSRIAV

pLDDT: mean 90.29, std 15.49, range [38.62, 98.62]

Radius of gyration: 18.74 Å; chains: 1; bounding box: 40×60×49 Å